Protein AF-A0A533VVF9-F1 (afdb_monomer)

Radius of gyration: 37.18 Å; Cα contacts (8 Å, |Δi|>4): 299; chains: 1; bounding box: 99×36×111 Å

Foldseek 3Di:
DPDPVVVVVVVVVVVVVVVVVVVVVVVVVVVVVVVVVVVVVVVVVVVVVVVVVVVVVVVLVVVLVVLVVLLVVLLVVLLADALPDPVNLVSLLVNLVSVVVSVVSDDPPDDWAFEKEWEAAQPPDIDIDGRDTHDAPDFQVSVLSNVQSSQWHWDQDPVQSATDTQDGNPDGADVVQQKDKWKWWQDPPPGTDTDPDGRRPHGDGHHTYMYIHIAHADPVPRHGPDDD

Solvent-accessible surface area (backbone atoms only — not comparable to full-atom values): 12548 Å² total; per-residue (Å²): 142,74,65,67,67,54,53,53,51,51,50,49,51,51,52,51,50,52,51,52,53,49,51,52,52,51,51,52,50,52,51,52,54,49,52,51,53,51,51,52,51,50,54,50,51,50,50,52,49,52,49,51,52,52,50,51,53,48,53,49,52,54,49,52,50,52,50,54,52,48,51,53,53,50,51,58,53,54,74,71,44,39,42,86,39,72,66,37,45,54,50,28,40,49,48,32,52,51,50,55,54,46,60,74,67,51,64,91,87,60,86,58,28,36,26,35,41,38,42,33,63,66,78,82,52,70,47,77,43,71,73,36,80,37,66,77,83,40,25,46,42,61,50,50,33,40,78,51,50,32,34,50,38,35,45,54,37,81,93,73,68,34,55,50,70,48,26,51,78,88,48,60,51,36,76,93,73,35,28,37,71,43,51,32,40,52,41,95,84,76,41,77,37,72,55,94,62,56,43,60,73,38,76,54,48,69,71,40,41,39,33,39,38,34,38,44,37,42,91,88,78,69,46,66,79,65,81,136

pLDDT: mean 86.7, std 10.31, range [50.19, 98.31]

Secondary structure (DSSP, 8-state):
--HHHHHHHHHHHHHHHHHHHHHHHHHHHHHHHHHHHHHHHHHHHHHHHHHHHHHHHHHHHHHHHHHHHHHHHHHHHHTT--TTSHHHHHHHHHHHHHHHHHHHHS-TTS--EEEEEEEE-SSS-EEEEEEEEE-TT-BHHHHHHHHTTT-EEEEEETTTTEEEEEEETTEEPBGGGTEEEEEEEEETTTEEEE-SS-TTS-B--TT-EEEEEEEEB-TTT--BS---

Mean predicted aligned error: 10.28 Å

Structure (mmCIF, N/CA/C/O backbone):
data_AF-A0A533VVF9-F1
#
_entry.id   AF-A0A533VVF9-F1
#
loop_
_atom_site.group_PDB
_atom_site.id
_atom_site.type_symbol
_atom_site.label_atom_id
_atom_site.label_alt_id
_atom_site.label_comp_id
_atom_site.label_asym_id
_atom_site.label_entity_id
_atom_site.label_seq_id
_atom_site.pdbx_PDB_ins_code
_atom_site.Cartn_x
_atom_site.Cartn_y
_atom_site.Cartn_z
_atom_site.occupancy
_atom_site.B_iso_or_equiv
_atom_site.auth_seq_id
_atom_site.auth_comp_id
_atom_site.auth_asym_id
_atom_site.auth_atom_id
_atom_site.pdbx_PDB_model_num
ATOM 1 N N . MET A 1 1 ? 75.124 2.915 -84.527 1.00 51.53 1 MET A N 1
ATOM 2 C CA . MET A 1 1 ? 73.997 2.015 -84.191 1.00 51.53 1 MET A CA 1
ATOM 3 C C . MET A 1 1 ? 73.703 2.126 -82.695 1.00 51.53 1 MET A C 1
ATOM 5 O O . MET A 1 1 ? 74.196 1.314 -81.935 1.00 51.53 1 MET A O 1
ATOM 9 N N . THR A 1 2 ? 72.972 3.150 -82.242 1.00 53.12 2 THR A N 1
ATOM 10 C CA . THR A 1 2 ? 72.735 3.368 -80.791 1.00 53.12 2 THR A CA 1
ATOM 11 C C . THR A 1 2 ? 71.409 4.069 -80.458 1.00 53.12 2 THR A C 1
ATOM 13 O O . THR A 1 2 ? 71.122 4.265 -79.286 1.00 53.12 2 THR A O 1
ATOM 16 N N . SER A 1 3 ? 70.552 4.416 -81.432 1.00 58.84 3 SER A N 1
ATOM 17 C CA . SER A 1 3 ? 69.313 5.164 -81.129 1.00 58.84 3 SER A CA 1
ATOM 18 C C . SER A 1 3 ? 68.091 4.285 -80.842 1.00 58.84 3 SER A C 1
ATOM 20 O O . SER A 1 3 ? 67.234 4.669 -80.054 1.00 58.84 3 SER A O 1
ATOM 22 N N . ARG A 1 4 ? 68.005 3.077 -81.419 1.00 54.91 4 ARG A N 1
ATOM 23 C CA . ARG A 1 4 ? 66.816 2.219 -81.267 1.00 54.91 4 ARG A CA 1
ATOM 24 C C . ARG A 1 4 ? 66.676 1.648 -79.850 1.00 54.91 4 ARG A C 1
ATOM 26 O O . ARG A 1 4 ? 65.583 1.675 -79.303 1.00 54.91 4 ARG A O 1
ATOM 33 N N . GLY A 1 5 ? 67.772 1.204 -79.227 1.00 60.38 5 GLY A N 1
ATOM 34 C CA . GLY A 1 5 ? 67.751 0.631 -77.871 1.00 60.38 5 GLY A CA 1
ATOM 35 C C . GLY A 1 5 ? 67.334 1.625 -76.780 1.00 60.38 5 GLY A C 1
ATOM 36 O O . GLY A 1 5 ? 66.588 1.260 -75.877 1.00 60.38 5 GLY A O 1
ATOM 37 N N . I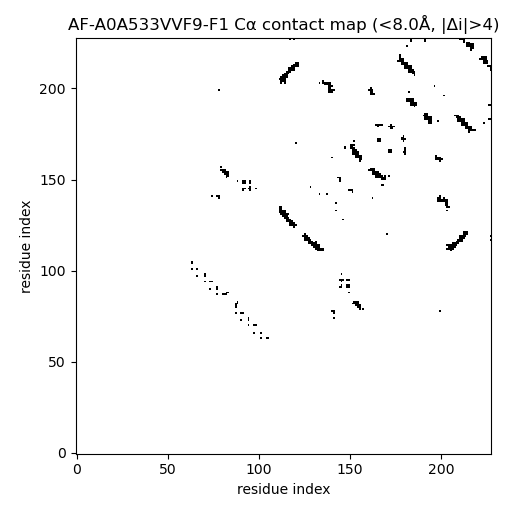LE A 1 6 ? 67.738 2.894 -76.905 1.00 61.03 6 ILE A N 1
ATOM 38 C CA . ILE A 1 6 ? 67.365 3.962 -75.962 1.00 61.03 6 ILE A CA 1
ATOM 39 C C . ILE A 1 6 ? 65.873 4.304 -76.096 1.00 61.03 6 ILE A C 1
ATOM 41 O O . ILE A 1 6 ? 65.186 4.465 -75.092 1.00 61.03 6 ILE A O 1
ATOM 45 N N . VAL A 1 7 ? 65.344 4.352 -77.323 1.00 64.38 7 VAL A N 1
ATOM 46 C CA . VAL A 1 7 ? 63.915 4.607 -77.571 1.00 64.38 7 VAL A CA 1
ATOM 47 C C . VAL A 1 7 ? 63.041 3.466 -77.039 1.00 64.38 7 VAL A C 1
ATOM 49 O O . VAL A 1 7 ? 62.042 3.736 -76.378 1.00 64.38 7 VAL A O 1
ATOM 52 N N . TYR A 1 8 ? 63.432 2.203 -77.245 1.00 63.88 8 TYR A N 1
ATOM 53 C CA . TYR A 1 8 ? 62.705 1.059 -76.677 1.00 63.88 8 TYR A CA 1
ATOM 54 C C . TYR A 1 8 ? 62.799 0.994 -75.146 1.00 63.88 8 TYR A C 1
ATOM 56 O O . TYR A 1 8 ? 61.818 0.629 -74.503 1.00 63.88 8 TYR A O 1
ATOM 64 N N . GLY A 1 9 ? 63.934 1.391 -74.558 1.00 65.88 9 GLY A N 1
ATOM 65 C CA . GLY A 1 9 ? 64.100 1.495 -73.104 1.00 65.88 9 GLY A CA 1
ATOM 66 C C . GLY A 1 9 ? 63.266 2.616 -72.475 1.00 65.88 9 GLY A C 1
ATOM 67 O O . GLY A 1 9 ? 62.656 2.423 -71.430 1.00 65.88 9 GLY A O 1
ATOM 68 N N . MET A 1 10 ? 63.168 3.780 -73.122 1.00 63.12 10 MET A N 1
ATOM 69 C CA . MET A 1 10 ? 62.282 4.855 -72.655 1.00 63.12 10 MET A CA 1
ATOM 70 C C . MET A 1 10 ? 60.805 4.480 -72.815 1.00 63.12 10 MET A C 1
ATOM 72 O O . MET A 1 10 ? 60.013 4.700 -71.901 1.00 63.12 10 MET A O 1
ATOM 76 N N . ALA A 1 11 ? 60.434 3.859 -73.939 1.00 65.50 11 ALA A N 1
ATOM 77 C CA . ALA A 1 11 ? 59.074 3.376 -74.157 1.00 65.50 11 ALA A CA 1
ATOM 78 C C . ALA A 1 11 ? 58.669 2.316 -73.118 1.00 65.50 11 ALA A C 1
ATOM 80 O O . ALA A 1 11 ? 57.561 2.377 -72.590 1.00 65.50 11 ALA A O 1
ATOM 81 N N . SER A 1 12 ? 59.562 1.385 -72.766 1.00 63.50 12 SER A N 1
ATOM 82 C CA . SER A 1 12 ? 59.271 0.351 -71.766 1.00 63.50 12 SER A CA 1
ATOM 83 C C . SER A 1 12 ? 59.109 0.916 -70.352 1.00 63.50 12 SER A C 1
ATOM 85 O O . SER A 1 12 ? 58.205 0.488 -69.638 1.00 63.50 12 SER A O 1
ATOM 87 N N . VAL A 1 13 ? 59.903 1.918 -69.959 1.00 68.00 13 VAL A N 1
ATOM 88 C CA . VAL A 1 13 ? 59.768 2.600 -68.657 1.00 68.00 13 VAL A CA 1
ATOM 89 C C . VAL A 1 13 ? 58.462 3.390 -68.566 1.00 68.00 13 VAL A C 1
ATOM 91 O O . VAL A 1 13 ? 57.796 3.355 -67.530 1.00 68.00 13 VAL A O 1
ATOM 94 N N . ILE A 1 14 ? 58.052 4.058 -69.647 1.00 68.50 14 ILE A N 1
ATOM 95 C CA . ILE A 1 14 ? 56.773 4.782 -69.700 1.00 68.50 14 ILE A CA 1
ATOM 96 C C . ILE A 1 14 ? 55.607 3.798 -69.578 1.00 68.50 14 ILE A C 1
ATOM 98 O O . ILE A 1 14 ? 54.718 3.999 -68.752 1.00 68.50 14 ILE A O 1
ATOM 102 N N . ILE A 1 15 ? 55.638 2.700 -70.338 1.00 69.44 15 ILE A N 1
ATOM 103 C CA . ILE A 1 15 ? 54.611 1.653 -70.272 1.00 69.44 15 ILE A CA 1
ATOM 104 C C . ILE A 1 15 ? 54.550 1.048 -68.864 1.00 69.44 15 ILE A C 1
ATOM 106 O O . ILE A 1 15 ? 53.468 0.947 -68.292 1.00 69.44 15 ILE A O 1
ATOM 110 N N . ALA A 1 16 ? 55.696 0.710 -68.267 1.00 63.97 16 ALA A N 1
ATOM 111 C CA . ALA A 1 16 ? 55.752 0.158 -66.916 1.00 63.97 16 ALA A CA 1
ATOM 112 C C . ALA A 1 16 ? 55.188 1.135 -65.869 1.00 63.97 16 ALA A C 1
ATOM 114 O O . ALA A 1 16 ? 54.420 0.728 -65.001 1.00 63.97 16 ALA A O 1
ATOM 115 N N . SER A 1 17 ? 55.495 2.428 -65.985 1.00 59.88 17 SER A N 1
ATOM 116 C CA . SER A 1 17 ? 54.999 3.466 -65.071 1.00 59.88 17 SER A CA 1
ATOM 117 C C . SER A 1 17 ? 53.482 3.654 -65.167 1.00 59.88 17 SER A C 1
ATOM 119 O O . SER A 1 17 ? 52.812 3.787 -64.144 1.00 59.88 17 SER A O 1
ATOM 121 N N . VAL A 1 18 ? 52.920 3.607 -66.380 1.00 73.62 18 VAL A N 1
ATOM 122 C CA . VAL A 1 18 ? 51.466 3.676 -66.600 1.00 73.62 18 VAL A CA 1
ATOM 123 C C . VAL A 1 18 ? 50.765 2.439 -66.039 1.00 73.62 18 VAL A C 1
ATOM 125 O O . VAL A 1 18 ? 49.727 2.566 -65.392 1.00 73.62 18 VAL A O 1
ATOM 128 N N . VAL A 1 19 ? 51.344 1.250 -66.228 1.00 74.19 19 VAL A N 1
ATOM 129 C CA . VAL A 1 19 ? 50.792 0.001 -65.685 1.00 74.19 19 VAL A CA 1
ATOM 130 C C . VAL A 1 19 ? 50.810 0.014 -64.155 1.00 74.19 19 VAL A C 1
ATOM 132 O O . VAL A 1 19 ? 49.794 -0.298 -63.541 1.00 74.19 19 VAL A O 1
ATOM 135 N N . ILE A 1 20 ? 51.917 0.426 -63.530 1.00 71.06 20 ILE A N 1
ATOM 136 C CA . ILE A 1 20 ? 52.034 0.513 -62.065 1.00 71.06 20 ILE A CA 1
ATOM 137 C C . ILE A 1 20 ? 51.088 1.585 -61.499 1.00 71.06 20 ILE A C 1
ATOM 139 O O . ILE A 1 20 ? 50.377 1.331 -60.530 1.00 71.06 20 ILE A O 1
ATOM 143 N N . GLY A 1 21 ? 51.017 2.769 -62.114 1.00 69.94 21 GLY A N 1
ATOM 144 C CA . GLY A 1 21 ? 50.089 3.822 -61.690 1.00 69.94 21 GLY A CA 1
ATOM 145 C C . GLY A 1 21 ? 48.620 3.402 -61.818 1.00 69.94 21 GLY A C 1
ATOM 146 O O . GLY A 1 21 ? 47.817 3.666 -60.923 1.00 69.94 21 GLY A O 1
ATOM 147 N N . GLY A 1 22 ? 48.276 2.687 -62.894 1.00 75.00 22 GLY A N 1
ATOM 148 C CA . GLY A 1 22 ? 46.935 2.152 -63.125 1.00 75.00 22 GLY A CA 1
ATOM 149 C C . GLY A 1 22 ? 46.533 1.062 -62.129 1.00 75.00 22 GLY A C 1
ATOM 150 O O . GLY A 1 22 ? 45.407 1.082 -61.632 1.00 75.00 22 GLY A O 1
ATOM 151 N N . THR A 1 23 ? 47.437 0.140 -61.782 1.00 75.56 23 THR A N 1
ATOM 152 C CA . THR A 1 23 ? 47.152 -0.920 -60.797 1.00 75.56 23 THR A CA 1
ATOM 153 C C . THR A 1 23 ? 47.022 -0.360 -59.386 1.00 75.56 23 THR A C 1
ATOM 155 O O . THR A 1 23 ? 46.088 -0.728 -58.672 1.00 75.56 23 THR A O 1
ATOM 158 N N . VAL A 1 24 ? 47.884 0.587 -59.002 1.00 78.75 24 VAL A N 1
ATOM 159 C CA . VAL A 1 24 ? 47.772 1.292 -57.719 1.00 78.75 24 VAL A CA 1
ATOM 160 C C . VAL A 1 24 ? 46.449 2.065 -57.652 1.00 78.75 24 VAL A C 1
ATOM 162 O O . VAL A 1 24 ? 45.695 1.884 -56.695 1.00 78.75 24 VAL A O 1
ATOM 165 N N . GLY A 1 25 ? 46.088 2.826 -58.691 1.00 78.62 25 GLY A N 1
ATOM 166 C CA . GLY A 1 25 ? 44.799 3.526 -58.769 1.00 78.62 25 GLY A CA 1
ATOM 167 C C . GLY A 1 25 ? 43.584 2.592 -58.679 1.00 78.62 25 GLY A C 1
ATOM 168 O O . GLY A 1 25 ? 42.646 2.865 -57.929 1.00 78.62 25 GLY A O 1
ATOM 169 N N . ALA A 1 26 ? 43.618 1.451 -59.374 1.00 80.88 26 ALA A N 1
ATOM 170 C CA . ALA A 1 26 ? 42.563 0.440 -59.306 1.00 80.88 26 ALA A CA 1
ATOM 171 C C . ALA A 1 26 ? 42.446 -0.188 -57.905 1.00 80.88 26 ALA A C 1
ATOM 173 O O . ALA A 1 26 ? 41.332 -0.422 -57.423 1.00 80.88 26 ALA A O 1
ATOM 174 N N . SER A 1 27 ? 43.575 -0.421 -57.226 1.00 80.75 27 SER A N 1
ATOM 175 C CA . SER A 1 27 ? 43.601 -0.961 -55.860 1.00 80.75 27 SER A CA 1
ATOM 176 C C . SER A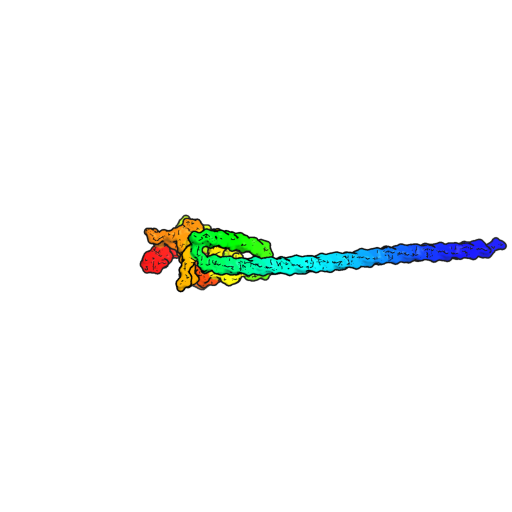 1 27 ? 43.007 0.018 -54.836 1.00 80.75 27 SER A C 1
ATOM 178 O O . SER A 1 27 ? 42.135 -0.364 -54.057 1.00 80.75 27 SER A O 1
ATOM 180 N N . TYR A 1 28 ? 43.355 1.308 -54.910 1.00 85.12 28 TYR A N 1
ATOM 181 C CA . TYR A 1 28 ? 42.745 2.343 -54.069 1.00 85.12 28 TYR A CA 1
ATOM 182 C C . TYR A 1 28 ? 41.249 2.512 -54.343 1.00 85.12 28 TYR A C 1
ATOM 184 O O . TYR A 1 28 ? 40.459 2.608 -53.404 1.00 85.12 28 TYR A O 1
ATOM 192 N N . PHE A 1 29 ? 40.826 2.502 -55.610 1.00 85.75 29 PHE A N 1
ATOM 193 C CA . PHE A 1 29 ? 39.407 2.596 -55.959 1.00 85.75 29 PHE A C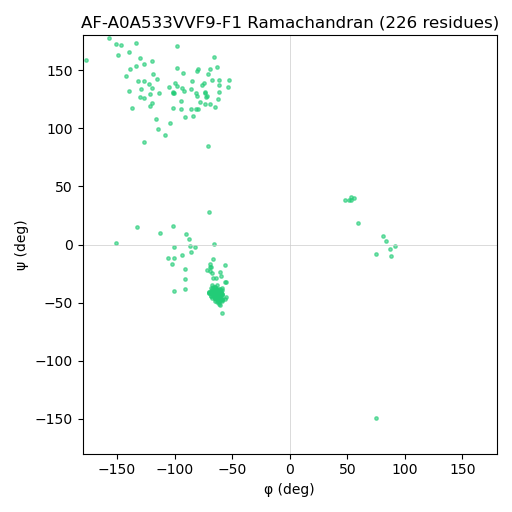A 1
ATOM 194 C C . PHE A 1 29 ? 38.593 1.403 -55.429 1.00 85.75 29 PHE A C 1
ATOM 196 O O . PHE A 1 29 ? 37.490 1.575 -54.901 1.00 85.75 29 PHE A O 1
ATOM 203 N N . THR A 1 30 ? 39.132 0.184 -55.524 1.00 85.94 30 THR A N 1
ATOM 204 C CA . THR A 1 30 ? 38.474 -1.021 -54.985 1.00 85.94 30 THR A CA 1
ATOM 205 C C . THR A 1 30 ? 38.427 -1.025 -53.460 1.00 85.94 30 THR A C 1
ATOM 207 O O . THR A 1 30 ? 37.406 -1.408 -52.892 1.00 85.94 30 THR A O 1
ATOM 210 N N . GLN A 1 31 ? 39.469 -0.549 -52.776 1.00 86.56 31 GLN A N 1
ATOM 211 C CA . GLN A 1 31 ? 39.433 -0.383 -51.323 1.00 86.56 31 GLN A CA 1
ATOM 212 C C . GLN A 1 31 ? 38.401 0.673 -50.899 1.00 86.56 31 GLN A C 1
ATOM 214 O O . GLN A 1 31 ? 37.544 0.396 -50.063 1.00 86.56 31 GLN A O 1
ATOM 219 N N . TYR A 1 32 ? 38.412 1.846 -51.534 1.00 84.19 32 TYR A N 1
ATOM 220 C CA . TYR A 1 32 ? 37.486 2.936 -51.227 1.00 84.19 32 TYR A CA 1
ATOM 221 C C . TYR A 1 32 ? 36.015 2.555 -51.463 1.00 84.19 32 TYR A C 1
ATOM 223 O O . TYR A 1 32 ? 35.136 2.861 -50.656 1.00 84.19 32 TYR A O 1
ATOM 231 N N . SER A 1 33 ? 35.726 1.853 -52.562 1.00 80.88 33 SER A N 1
ATOM 232 C CA . SER A 1 33 ? 34.371 1.360 -52.853 1.00 80.88 33 SER A CA 1
ATOM 233 C C . SER A 1 33 ? 33.907 0.290 -51.856 1.00 80.88 33 SER A C 1
ATOM 235 O O . SER A 1 33 ? 32.739 0.303 -51.450 1.00 80.88 33 SER A O 1
ATOM 237 N N . ARG A 1 34 ? 34.809 -0.587 -51.387 1.00 85.94 34 ARG A N 1
ATOM 238 C CA . ARG A 1 34 ? 34.524 -1.528 -50.288 1.00 85.94 34 ARG A CA 1
ATOM 239 C C . ARG A 1 34 ? 34.216 -0.794 -48.986 1.00 85.94 34 ARG A C 1
ATOM 241 O O . ARG A 1 34 ? 33.187 -1.072 -48.378 1.00 85.94 34 ARG A O 1
ATOM 248 N N . GLU A 1 35 ? 35.046 0.168 -48.592 1.00 84.88 35 GLU A N 1
ATOM 249 C CA . GLU A 1 35 ? 34.852 0.961 -47.371 1.00 84.88 35 GLU A CA 1
ATOM 250 C C . GLU A 1 35 ? 33.533 1.742 -47.391 1.00 84.88 35 GLU A C 1
ATOM 252 O O . GLU A 1 35 ? 32.806 1.734 -46.399 1.00 84.88 35 GLU A O 1
ATOM 257 N N . ARG A 1 36 ? 33.153 2.342 -48.530 1.00 83.19 36 ARG A N 1
ATOM 258 C CA . ARG A 1 36 ? 31.828 2.970 -48.683 1.00 83.19 36 ARG A CA 1
ATOM 259 C C . ARG A 1 36 ? 30.693 1.979 -48.462 1.00 83.19 36 ARG A C 1
ATOM 261 O O . ARG A 1 36 ? 29.766 2.289 -47.724 1.00 83.19 36 ARG A O 1
ATOM 268 N N . THR A 1 37 ? 30.771 0.801 -49.075 1.00 87.44 37 THR A N 1
ATOM 269 C CA . THR A 1 37 ? 29.728 -0.230 -48.957 1.00 87.44 37 THR A CA 1
ATOM 270 C C . THR A 1 37 ? 29.583 -0.700 -47.509 1.00 87.44 37 THR A C 1
ATOM 272 O O . THR A 1 37 ? 28.468 -0.785 -46.993 1.00 87.44 37 THR A O 1
ATOM 275 N N . VAL A 1 38 ? 30.709 -0.930 -46.823 1.00 89.25 38 VAL A N 1
ATOM 276 C CA . VAL A 1 38 ? 30.736 -1.282 -45.397 1.00 89.25 38 VAL A CA 1
ATOM 277 C C . VAL A 1 38 ? 30.143 -0.156 -44.548 1.00 89.25 38 VAL A C 1
ATOM 279 O O . VAL A 1 38 ? 29.271 -0.420 -43.723 1.00 89.25 38 VAL A O 1
ATOM 282 N N . ASN A 1 39 ? 30.532 1.099 -44.778 1.00 87.56 39 ASN A N 1
ATOM 283 C CA . ASN A 1 39 ? 30.015 2.238 -44.020 1.00 87.56 39 ASN A CA 1
ATOM 284 C C . ASN A 1 39 ? 28.500 2.424 -44.224 1.00 87.56 39 ASN A C 1
ATOM 286 O O . ASN A 1 39 ? 27.755 2.592 -43.262 1.00 87.56 39 ASN A O 1
ATOM 290 N N . THR A 1 40 ? 28.005 2.294 -45.459 1.00 91.94 40 THR A N 1
ATOM 291 C CA . THR A 1 40 ? 26.561 2.299 -45.739 1.00 91.94 40 THR A CA 1
ATOM 292 C C . THR A 1 40 ? 25.846 1.163 -45.010 1.00 91.94 40 THR A C 1
ATOM 294 O O . THR A 1 40 ? 24.795 1.394 -44.414 1.00 91.94 40 THR A O 1
ATOM 297 N N . SER A 1 41 ? 26.418 -0.046 -44.995 1.00 91.25 41 SER A N 1
ATOM 298 C CA . SER A 1 41 ? 25.836 -1.174 -44.259 1.00 91.25 41 SER A CA 1
ATOM 299 C C . SER A 1 41 ? 25.789 -0.929 -42.745 1.00 91.25 41 SER A C 1
ATOM 301 O O . SER A 1 41 ? 24.785 -1.250 -42.113 1.00 91.25 41 SER A O 1
ATOM 303 N N . LEU A 1 42 ? 26.816 -0.288 -42.175 1.00 92.56 42 LEU A N 1
ATOM 304 C CA . LEU A 1 42 ? 26.867 0.065 -40.756 1.00 92.56 42 LEU A CA 1
ATOM 305 C C . LEU A 1 42 ? 25.812 1.120 -40.399 1.00 92.56 42 LEU A C 1
ATOM 307 O O . LEU A 1 42 ? 25.113 0.963 -39.404 1.00 92.56 42 LEU A O 1
ATOM 311 N N . ILE A 1 43 ? 25.648 2.157 -41.225 1.00 91.12 43 ILE A N 1
ATOM 312 C CA . ILE A 1 43 ? 24.606 3.183 -41.047 1.00 91.12 43 ILE A CA 1
ATOM 313 C C . ILE A 1 43 ? 23.208 2.554 -41.101 1.00 91.12 43 ILE A C 1
ATOM 315 O O . ILE A 1 43 ? 22.351 2.884 -40.284 1.00 91.12 43 ILE A O 1
ATOM 319 N N . LEU A 1 44 ? 22.973 1.621 -42.029 1.00 94.62 44 LEU A N 1
ATOM 320 C CA . LEU A 1 44 ? 21.705 0.891 -42.111 1.00 94.62 44 LEU A CA 1
ATOM 321 C C . LEU A 1 44 ? 21.455 0.039 -40.862 1.00 94.62 44 LEU A C 1
ATOM 323 O O . LEU A 1 44 ? 20.359 0.090 -40.313 1.00 94.62 44 LEU A O 1
ATOM 327 N N . GLN A 1 45 ? 22.462 -0.696 -40.382 1.00 92.56 45 GLN A N 1
ATOM 328 C CA . GLN A 1 45 ? 22.356 -1.473 -39.142 1.00 92.56 45 GLN A CA 1
ATOM 329 C C . GLN A 1 45 ? 22.105 -0.580 -37.924 1.00 92.56 45 GLN A C 1
ATOM 331 O O . GLN A 1 45 ? 21.301 -0.929 -37.062 1.00 92.56 45 GLN A O 1
ATOM 336 N N . LEU A 1 46 ? 22.758 0.582 -37.854 1.00 90.31 46 LEU A N 1
ATOM 337 C CA . LEU A 1 46 ? 22.566 1.542 -36.771 1.00 90.31 46 LEU A CA 1
ATOM 338 C C . LEU A 1 46 ? 21.144 2.119 -36.786 1.00 90.31 46 LEU A C 1
ATOM 340 O O . LEU A 1 46 ? 20.509 2.192 -35.739 1.00 90.31 46 LEU A O 1
ATOM 344 N N . ASN A 1 47 ? 20.618 2.458 -37.966 1.00 92.31 47 ASN A N 1
ATOM 345 C CA . ASN A 1 47 ? 19.246 2.941 -38.127 1.00 92.31 47 ASN A CA 1
ATOM 346 C C . ASN A 1 47 ? 18.200 1.856 -37.822 1.00 92.31 47 ASN A C 1
ATOM 348 O O . ASN A 1 47 ? 17.198 2.147 -37.167 1.00 92.31 47 ASN A O 1
ATOM 352 N N . ASP A 1 48 ? 18.425 0.610 -38.251 1.00 93.44 48 ASP A N 1
ATOM 353 C CA . ASP A 1 48 ? 17.561 -0.530 -37.905 1.00 93.44 48 ASP A CA 1
ATOM 354 C C . ASP A 1 48 ? 17.559 -0.761 -36.389 1.00 93.44 48 ASP A C 1
ATOM 356 O O . ASP A 1 48 ? 16.502 -0.843 -35.766 1.00 93.44 48 ASP A O 1
ATOM 360 N N . SER A 1 49 ? 18.741 -0.760 -35.770 1.00 84.31 49 SER A N 1
ATOM 361 C CA . SER A 1 49 ? 18.897 -0.877 -34.320 1.00 84.31 49 SER A CA 1
ATOM 362 C C . SER A 1 49 ? 18.180 0.255 -33.577 1.00 84.31 49 SER A C 1
ATOM 364 O O . SER A 1 49 ? 17.379 -0.008 -32.681 1.00 84.31 49 SER A O 1
ATOM 366 N N . ALA A 1 50 ? 18.369 1.512 -33.994 1.00 87.62 50 ALA A N 1
ATOM 367 C CA . ALA A 1 50 ? 17.679 2.666 -33.419 1.00 87.62 50 ALA A CA 1
ATOM 368 C C . ALA A 1 50 ? 16.151 2.549 -33.547 1.00 87.62 50 ALA A C 1
ATOM 370 O O . ALA A 1 50 ? 15.426 2.835 -32.594 1.00 87.62 50 ALA A O 1
ATOM 371 N N . THR A 1 51 ? 15.659 2.059 -34.689 1.00 92.19 51 THR A N 1
ATOM 372 C CA . THR A 1 51 ? 14.227 1.812 -34.913 1.00 92.19 51 THR A CA 1
ATOM 373 C C . THR A 1 51 ? 13.697 0.738 -33.963 1.00 92.19 51 THR A C 1
ATOM 375 O O . THR A 1 51 ? 12.663 0.939 -33.324 1.00 92.19 51 THR A O 1
ATOM 378 N N . ARG A 1 52 ? 14.423 -0.376 -33.800 1.00 84.50 52 ARG A N 1
ATOM 379 C CA . ARG A 1 52 ? 14.060 -1.452 -32.862 1.00 84.50 52 ARG A CA 1
ATOM 380 C C . ARG A 1 52 ? 14.053 -0.975 -31.414 1.00 84.50 52 ARG A C 1
ATOM 382 O O . ARG A 1 52 ? 13.122 -1.302 -30.682 1.00 84.50 52 ARG A O 1
ATOM 389 N N . TYR A 1 53 ? 15.043 -0.183 -31.000 1.00 83.56 53 TYR A N 1
ATOM 390 C CA . TYR A 1 53 ? 15.061 0.418 -29.665 1.00 83.56 53 TYR A CA 1
ATOM 391 C C . TYR A 1 53 ? 13.890 1.384 -29.459 1.00 83.56 53 TYR A C 1
ATOM 393 O O . TYR A 1 53 ? 13.257 1.345 -28.406 1.00 83.56 53 TYR A O 1
ATOM 401 N N . GLY A 1 54 ? 13.550 2.194 -30.467 1.00 84.44 54 GLY A N 1
ATOM 402 C CA . GLY A 1 54 ? 12.375 3.068 -30.430 1.00 84.44 54 GLY A CA 1
ATOM 403 C C . GLY A 1 54 ? 11.064 2.290 -30.274 1.00 84.44 54 GLY A C 1
ATOM 404 O O . GLY A 1 54 ? 10.242 2.625 -29.423 1.00 84.44 54 GLY A O 1
ATOM 405 N N . GLN A 1 55 ? 10.892 1.202 -31.030 1.00 85.19 55 GLN A N 1
ATOM 406 C CA . GLN A 1 55 ? 9.732 0.311 -30.910 1.00 85.19 55 GLN A CA 1
ATOM 407 C C . GLN A 1 55 ? 9.672 -0.378 -29.544 1.00 85.19 55 GLN A C 1
ATOM 409 O O . GLN A 1 55 ? 8.611 -0.424 -28.926 1.00 85.19 55 GLN A O 1
ATOM 414 N N . LEU A 1 56 ? 10.804 -0.878 -29.040 1.00 80.12 56 LEU A N 1
ATOM 415 C CA . LEU A 1 56 ? 10.882 -1.493 -27.717 1.00 80.12 56 LEU A CA 1
ATOM 416 C C . LEU A 1 56 ? 10.496 -0.499 -26.614 1.00 80.12 56 LEU A C 1
ATOM 418 O O . LEU A 1 56 ? 9.733 -0.856 -25.721 1.00 80.12 56 LEU A O 1
ATOM 422 N N . ALA A 1 57 ? 10.974 0.746 -26.697 1.00 78.69 57 ALA A N 1
ATOM 423 C CA . ALA A 1 57 ? 10.609 1.802 -25.759 1.00 78.69 57 ALA A CA 1
ATOM 424 C C . ALA A 1 57 ? 9.106 2.128 -25.815 1.00 78.69 57 ALA A C 1
ATOM 426 O O . ALA A 1 57 ? 8.475 2.277 -24.769 1.00 78.69 57 ALA A O 1
ATOM 427 N N . SER A 1 58 ? 8.511 2.179 -27.014 1.00 80.06 58 SER A N 1
ATOM 428 C CA . SER A 1 58 ? 7.060 2.355 -27.175 1.00 80.06 58 SER A CA 1
ATOM 429 C C . SER A 1 58 ? 6.279 1.205 -26.538 1.00 80.06 58 SER A C 1
ATOM 431 O O . SER A 1 58 ? 5.432 1.442 -25.682 1.00 80.06 58 SER A O 1
ATOM 433 N N . ASN A 1 59 ? 6.626 -0.042 -26.872 1.00 78.88 59 ASN A N 1
ATOM 434 C CA . ASN A 1 59 ? 5.974 -1.235 -26.326 1.00 78.88 59 ASN A CA 1
ATOM 435 C C . ASN A 1 59 ? 6.087 -1.300 -24.796 1.00 78.88 59 ASN A C 1
ATOM 437 O O . ASN A 1 59 ? 5.156 -1.718 -24.111 1.00 78.88 59 ASN A O 1
ATOM 441 N N . PHE A 1 60 ? 7.227 -0.878 -24.247 1.00 80.94 60 PHE A N 1
ATOM 442 C CA . PHE A 1 60 ? 7.432 -0.793 -22.806 1.00 80.94 60 PHE A CA 1
ATOM 443 C C . PHE A 1 60 ? 6.510 0.244 -22.150 1.00 80.94 60 PHE A C 1
ATOM 445 O O . PHE A 1 60 ? 5.900 -0.042 -21.118 1.00 80.94 60 PHE A O 1
ATOM 452 N N . ASN A 1 61 ? 6.353 1.421 -22.760 1.00 82.44 61 ASN A N 1
ATOM 453 C CA . ASN A 1 61 ? 5.428 2.447 -22.276 1.00 82.44 61 ASN A CA 1
ATOM 454 C C . ASN A 1 61 ? 3.966 1.974 -22.338 1.00 82.44 61 ASN A C 1
ATOM 456 O O . ASN A 1 61 ? 3.212 2.190 -21.385 1.00 82.44 61 ASN A O 1
ATOM 460 N N . ASP A 1 62 ? 3.579 1.271 -23.404 1.00 81.56 62 ASP A N 1
ATOM 461 C CA . ASP A 1 62 ? 2.239 0.689 -23.552 1.00 81.56 62 ASP A CA 1
ATOM 462 C C . ASP A 1 62 ? 1.965 -0.392 -22.497 1.00 81.56 62 ASP A C 1
ATOM 464 O O . ASP A 1 62 ? 0.880 -0.447 -21.901 1.00 81.56 62 ASP A O 1
ATOM 468 N N . LEU A 1 63 ? 2.970 -1.222 -22.203 1.00 82.62 63 LEU A N 1
ATOM 469 C CA . LEU A 1 63 ? 2.908 -2.205 -21.127 1.00 82.62 63 LEU A CA 1
ATOM 470 C C . LEU A 1 63 ? 2.727 -1.512 -19.772 1.00 82.62 63 LEU A C 1
ATOM 472 O O . LEU A 1 63 ? 1.810 -1.856 -19.029 1.00 82.62 63 LEU A O 1
ATOM 476 N N . LEU A 1 64 ? 3.541 -0.500 -19.463 1.00 81.25 64 LEU A N 1
ATOM 477 C CA . LEU A 1 64 ? 3.446 0.247 -18.206 1.00 81.25 64 LEU A CA 1
ATOM 478 C C . LEU A 1 64 ? 2.075 0.929 -18.051 1.00 81.25 64 LEU A C 1
ATOM 480 O O . LEU A 1 64 ? 1.488 0.914 -16.966 1.00 81.25 64 LEU A O 1
ATOM 484 N N . SER A 1 65 ? 1.534 1.477 -19.140 1.00 82.69 65 SER A N 1
ATOM 485 C CA . SER A 1 65 ? 0.181 2.040 -19.198 1.00 82.69 65 SER A CA 1
ATOM 486 C C . SER A 1 65 ? -0.892 0.983 -18.898 1.00 82.69 65 SER A C 1
ATOM 488 O O . SER A 1 65 ? -1.778 1.198 -18.066 1.00 82.69 65 SER A O 1
ATOM 490 N N . SER A 1 66 ? -0.767 -0.207 -19.489 1.00 80.62 66 SER A N 1
ATOM 491 C CA . SER A 1 66 ? -1.678 -1.334 -19.249 1.00 80.62 66 SER A CA 1
ATOM 492 C C . SER A 1 66 ? -1.621 -1.832 -17.801 1.00 80.62 66 SER A C 1
ATOM 494 O O . SER A 1 66 ? -2.662 -2.109 -17.198 1.00 80.62 66 SER A O 1
ATOM 496 N N . TYR A 1 67 ? -0.427 -1.880 -17.202 1.00 83.38 67 TYR A N 1
ATOM 497 C CA . TYR A 1 67 ? -0.250 -2.183 -15.780 1.00 83.38 67 TYR A CA 1
ATOM 498 C C . TYR A 1 67 ? -0.928 -1.136 -14.893 1.00 83.38 67 TYR A C 1
ATOM 500 O O . TYR A 1 67 ? -1.708 -1.504 -14.019 1.00 83.38 67 TYR A O 1
ATOM 508 N N . ASN A 1 68 ? -0.696 0.156 -15.147 1.00 83.12 68 ASN A N 1
ATOM 509 C CA . ASN A 1 68 ? -1.342 1.251 -14.416 1.00 83.12 68 ASN A CA 1
ATOM 510 C C . ASN A 1 68 ? -2.871 1.153 -14.461 1.00 83.12 68 ASN A C 1
ATOM 512 O O . ASN A 1 68 ? -3.538 1.292 -13.434 1.00 83.12 68 ASN A O 1
ATOM 516 N N . LYS A 1 69 ? -3.430 0.881 -15.645 1.00 84.62 69 LYS A N 1
ATOM 517 C CA . LYS A 1 69 ? -4.873 0.696 -15.825 1.00 84.62 69 LYS A CA 1
ATOM 518 C C . LYS A 1 69 ? -5.385 -0.509 -15.038 1.00 84.62 69 LYS A C 1
ATOM 520 O O . LYS A 1 69 ? -6.413 -0.408 -14.377 1.00 84.62 69 LYS A O 1
ATOM 525 N N . THR A 1 70 ? -4.664 -1.627 -15.079 1.00 84.94 70 THR A N 1
ATOM 526 C CA . THR A 1 70 ? -5.043 -2.854 -14.363 1.00 84.94 70 THR A CA 1
ATOM 527 C C . THR A 1 70 ? -4.994 -2.655 -12.849 1.00 84.94 70 THR A C 1
ATOM 529 O O . THR A 1 70 ? -5.945 -3.020 -12.165 1.00 84.94 70 THR A O 1
ATOM 532 N N . LEU A 1 71 ? -3.946 -2.003 -12.334 1.00 85.44 71 LEU A N 1
ATOM 533 C CA . LEU A 1 71 ? -3.834 -1.612 -10.925 1.00 85.44 71 LEU A CA 1
ATOM 534 C C . LEU A 1 71 ? -5.021 -0.748 -10.489 1.00 85.44 71 LEU A C 1
ATOM 536 O O . LEU A 1 71 ? -5.635 -1.034 -9.467 1.00 85.44 71 LEU A O 1
ATOM 540 N N . SER A 1 72 ? -5.384 0.259 -11.291 1.00 84.19 72 SER A N 1
ATOM 541 C CA . SER A 1 72 ? -6.521 1.142 -11.004 1.00 84.19 72 SER A CA 1
ATOM 542 C C . SER A 1 72 ? -7.869 0.413 -11.030 1.00 84.19 72 SER A C 1
ATOM 544 O O . SER A 1 72 ? -8.731 0.677 -10.197 1.00 84.19 72 SER A O 1
ATOM 546 N N . LEU A 1 73 ? -8.079 -0.512 -11.969 1.00 82.00 73 LEU A N 1
ATOM 547 C CA . LEU A 1 73 ? -9.312 -1.301 -12.020 1.00 82.00 73 LEU A CA 1
ATOM 548 C C . LEU A 1 73 ? -9.418 -2.253 -10.828 1.00 82.00 73 LEU A C 1
ATOM 550 O O . LEU A 1 73 ? -10.488 -2.377 -10.236 1.00 82.00 73 LEU A O 1
ATOM 554 N N . LEU A 1 74 ? -8.310 -2.894 -10.461 1.00 84.88 74 LEU A N 1
ATOM 555 C CA . LEU A 1 74 ? -8.269 -3.842 -9.357 1.00 84.88 74 LEU A CA 1
ATOM 556 C C . LEU A 1 74 ? -8.431 -3.141 -8.004 1.00 84.88 74 LEU A C 1
ATOM 558 O O . LEU A 1 74 ? -9.205 -3.617 -7.179 1.00 84.88 74 LEU A O 1
ATOM 562 N N . SER A 1 75 ? -7.791 -1.983 -7.801 1.00 84.50 75 SER A N 1
ATOM 563 C CA . SER A 1 75 ? -7.988 -1.186 -6.584 1.00 84.50 75 SER A CA 1
ATOM 564 C C . SER A 1 75 ? -9.443 -0.735 -6.436 1.00 84.50 75 SER A C 1
ATOM 566 O O . SER A 1 75 ? -10.016 -0.870 -5.359 1.00 84.50 75 SER A O 1
ATOM 568 N N . ARG A 1 76 ? -10.083 -0.298 -7.528 1.00 83.94 76 ARG A N 1
ATOM 569 C CA . ARG A 1 76 ? -11.510 0.067 -7.538 1.00 83.94 76 ARG A CA 1
ATOM 570 C C . ARG A 1 76 ? -12.437 -1.117 -7.273 1.00 83.94 76 ARG A C 1
ATOM 572 O O . ARG A 1 76 ? -13.469 -0.932 -6.642 1.00 83.94 76 ARG A O 1
ATOM 579 N N . ALA A 1 77 ? -12.099 -2.306 -7.768 1.00 81.50 77 ALA A N 1
ATOM 580 C CA . ALA A 1 77 ? -12.887 -3.508 -7.517 1.00 81.50 77 ALA A CA 1
ATOM 581 C C . ALA A 1 77 ? -12.797 -3.933 -6.045 1.00 81.50 77 ALA A C 1
ATOM 583 O O . ALA A 1 77 ? -13.815 -4.226 -5.431 1.00 81.50 77 ALA A O 1
ATOM 584 N N . ILE A 1 78 ? -11.594 -3.920 -5.469 1.00 84.69 78 ILE A N 1
ATOM 585 C CA . ILE A 1 78 ? -11.360 -4.253 -4.057 1.00 84.69 78 ILE A CA 1
ATOM 586 C C . ILE A 1 78 ? -12.079 -3.259 -3.135 1.00 84.69 78 ILE A C 1
ATOM 588 O O . ILE A 1 78 ? -12.630 -3.678 -2.125 1.00 84.69 78 ILE A O 1
ATOM 592 N N . ALA A 1 79 ? -12.167 -1.983 -3.526 1.00 82.94 79 ALA A N 1
ATOM 593 C CA . ALA A 1 79 ? -12.825 -0.921 -2.762 1.00 82.94 79 ALA A CA 1
ATOM 594 C C . ALA A 1 79 ? -14.354 -1.068 -2.589 1.00 82.94 79 ALA A C 1
ATOM 596 O O . ALA A 1 79 ? -14.978 -0.197 -1.996 1.00 82.94 79 ALA A O 1
ATOM 597 N N . VAL A 1 80 ? -14.986 -2.118 -3.119 1.00 83.19 80 VAL A N 1
ATOM 598 C CA . VAL A 1 80 ? -16.433 -2.358 -2.952 1.00 83.19 80 VAL A CA 1
ATOM 599 C C . VAL A 1 80 ? -16.756 -3.801 -2.555 1.00 83.19 80 VAL A C 1
ATOM 601 O O . VAL A 1 80 ? -17.897 -4.250 -2.693 1.00 83.19 80 VAL A O 1
ATOM 604 N N . LEU A 1 81 ? -15.753 -4.561 -2.107 1.00 83.25 81 LEU A N 1
ATOM 605 C CA . LEU A 1 81 ? -15.873 -5.988 -1.820 1.00 83.25 81 LEU A CA 1
ATOM 606 C C . LEU A 1 81 ? -15.674 -6.286 -0.334 1.00 83.25 81 LEU A C 1
ATOM 608 O O . LEU A 1 81 ? -14.802 -5.746 0.336 1.00 83.25 81 LEU A O 1
ATOM 612 N N . ASN A 1 82 ? -16.450 -7.245 0.169 1.00 81.88 82 ASN A N 1
ATOM 613 C CA . ASN A 1 82 ? -16.251 -7.784 1.509 1.00 81.88 82 ASN A CA 1
ATOM 614 C C . ASN A 1 82 ? -15.061 -8.742 1.536 1.00 81.88 82 ASN A C 1
ATOM 616 O O . ASN A 1 82 ? -14.954 -9.637 0.695 1.00 81.88 82 ASN A O 1
ATOM 620 N N . THR A 1 83 ? -14.234 -8.642 2.575 1.00 80.81 83 THR A N 1
ATOM 621 C CA . THR A 1 83 ? -13.036 -9.490 2.724 1.00 80.81 83 THR A CA 1
ATOM 622 C C . THR A 1 83 ? -13.334 -10.964 2.981 1.00 80.81 83 THR A C 1
ATOM 624 O O . THR A 1 83 ? -12.482 -11.820 2.743 1.00 80.81 83 THR A O 1
ATOM 627 N N . SER A 1 84 ? -14.555 -11.268 3.428 1.00 79.06 84 SER A N 1
ATOM 628 C CA . SER A 1 84 ? -15.059 -12.631 3.590 1.00 79.06 84 SER A CA 1
ATOM 629 C C . SER A 1 84 ? -15.282 -13.349 2.256 1.00 79.06 84 SER A C 1
ATOM 631 O O . SER A 1 84 ? -15.403 -14.573 2.231 1.00 79.06 84 SER A O 1
ATOM 633 N N . GLN A 1 85 ? -15.334 -12.620 1.137 1.00 81.19 85 GLN A N 1
ATOM 634 C CA . GLN A 1 85 ? -15.503 -13.218 -0.181 1.00 81.19 85 GLN A CA 1
ATOM 635 C C . GLN A 1 85 ? -14.156 -13.742 -0.708 1.00 81.19 85 GLN A C 1
ATOM 637 O O . GLN A 1 85 ? -13.187 -12.983 -0.762 1.00 81.19 85 GLN A O 1
ATOM 642 N N . PRO A 1 86 ? -14.076 -14.994 -1.199 1.00 80.06 86 PRO A N 1
ATOM 643 C CA . PRO A 1 86 ? -12.838 -15.542 -1.769 1.00 80.06 86 PRO A CA 1
ATOM 644 C C . PRO A 1 86 ? -12.258 -14.695 -2.910 1.00 80.06 86 PRO A C 1
ATOM 646 O O . PRO A 1 86 ? -11.043 -14.592 -3.065 1.00 80.06 86 PRO A O 1
ATOM 649 N N . VAL A 1 87 ? -13.135 -14.041 -3.681 1.00 80.62 87 VAL A N 1
ATOM 650 C CA . VAL A 1 87 ? -12.758 -13.139 -4.777 1.00 80.62 87 VAL A CA 1
ATOM 651 C C . VAL A 1 87 ? -11.928 -11.958 -4.271 1.00 80.62 87 VAL A C 1
ATOM 653 O O . VAL A 1 87 ? -10.963 -11.580 -4.927 1.00 80.62 87 VAL A O 1
ATOM 656 N N . TYR A 1 88 ? -12.246 -11.413 -3.094 1.00 82.44 88 TYR A N 1
ATOM 657 C CA . TYR A 1 88 ? -11.476 -10.327 -2.492 1.00 82.44 88 TYR A CA 1
ATOM 658 C C . TYR A 1 88 ? -10.057 -10.770 -2.132 1.00 82.44 88 TYR A C 1
ATOM 660 O O . TYR A 1 88 ? -9.095 -10.061 -2.423 1.00 82.44 88 TYR A O 1
ATOM 668 N N . GLN A 1 89 ? -9.926 -11.938 -1.499 1.00 79.00 89 GLN A N 1
ATOM 669 C CA . GLN A 1 89 ? -8.635 -12.452 -1.035 1.00 79.00 89 GLN A CA 1
ATOM 670 C C . GLN A 1 89 ? -7.685 -12.671 -2.216 1.00 79.00 89 GLN A C 1
ATOM 672 O O . GLN A 1 89 ? -6.535 -12.228 -2.198 1.00 79.00 89 GLN A O 1
ATOM 677 N N . GLU A 1 90 ? -8.194 -13.276 -3.291 1.00 83.44 90 GLU A N 1
ATOM 678 C CA . GLU A 1 90 ? -7.410 -13.476 -4.505 1.00 83.44 90 GLU A CA 1
ATOM 679 C C . GLU A 1 90 ? -7.105 -12.151 -5.219 1.00 83.44 90 GLU A C 1
ATOM 681 O O . GLU A 1 90 ? -5.955 -11.913 -5.589 1.00 83.44 90 GLU A O 1
ATOM 686 N N . ALA A 1 91 ? -8.087 -11.251 -5.352 1.00 83.44 91 ALA A N 1
ATOM 687 C CA . ALA A 1 91 ? -7.879 -9.931 -5.948 1.00 83.44 91 ALA A CA 1
ATOM 688 C C . ALA A 1 91 ? -6.820 -9.118 -5.187 1.00 83.44 91 ALA A C 1
ATOM 690 O O . ALA A 1 91 ? -5.939 -8.526 -5.807 1.00 83.44 91 ALA A O 1
ATOM 691 N N . SER A 1 92 ? -6.847 -9.137 -3.855 1.00 83.44 92 SER A N 1
ATOM 692 C CA . SER A 1 92 ? -5.890 -8.426 -2.998 1.00 83.44 92 SER A CA 1
ATOM 693 C C . SER A 1 92 ? -4.474 -8.975 -3.149 1.00 83.44 92 SER A C 1
ATOM 695 O O . SER A 1 92 ? -3.520 -8.217 -3.326 1.00 83.44 92 SER A O 1
ATOM 697 N N . ARG A 1 93 ? -4.324 -10.305 -3.176 1.00 83.62 93 ARG A N 1
ATOM 698 C CA . ARG A 1 93 ? -3.035 -10.963 -3.424 1.00 83.62 93 ARG A CA 1
ATOM 699 C C . ARG A 1 93 ? -2.485 -10.622 -4.811 1.00 83.62 93 ARG A C 1
ATOM 701 O O . ARG A 1 93 ? -1.284 -10.361 -4.962 1.00 83.62 93 ARG A O 1
ATOM 708 N N . GLN A 1 94 ? -3.353 -10.613 -5.823 1.00 86.00 94 GLN A N 1
ATOM 709 C CA . GLN A 1 94 ? -2.994 -10.201 -7.178 1.00 86.00 94 GLN A CA 1
ATOM 710 C C . GLN A 1 94 ? -2.608 -8.724 -7.231 1.00 86.00 94 GLN A C 1
ATOM 712 O O . GLN A 1 94 ? -1.614 -8.409 -7.880 1.00 86.00 94 GLN A O 1
ATOM 717 N N . LEU A 1 95 ? -3.307 -7.843 -6.508 1.00 86.25 95 LEU A N 1
ATOM 718 C CA . LEU A 1 95 ? -2.980 -6.420 -6.425 1.00 86.25 95 LEU A CA 1
ATOM 719 C C . LEU A 1 95 ? -1.587 -6.218 -5.837 1.00 86.25 95 LEU A C 1
ATOM 721 O O . LEU A 1 95 ? -0.752 -5.580 -6.475 1.00 86.25 95 LEU A O 1
ATOM 725 N N . SER A 1 96 ? -1.297 -6.821 -4.682 1.00 85.56 96 SER A N 1
ATOM 726 C CA . SER A 1 96 ? 0.031 -6.740 -4.066 1.00 85.56 96 SER A CA 1
ATOM 727 C C . SER A 1 96 ? 1.120 -7.279 -4.996 1.00 85.56 96 SER A C 1
ATOM 729 O O . SER A 1 96 ? 2.173 -6.663 -5.144 1.00 85.56 96 SER A O 1
ATOM 731 N N . THR A 1 97 ? 0.871 -8.401 -5.677 1.00 86.38 97 THR A N 1
ATOM 732 C CA . THR A 1 97 ? 1.833 -8.992 -6.625 1.00 86.38 97 THR A CA 1
ATOM 733 C C . THR A 1 97 ? 2.055 -8.096 -7.845 1.00 86.38 97 THR A C 1
ATOM 735 O O . THR A 1 97 ? 3.192 -7.898 -8.279 1.00 86.38 97 THR A O 1
ATOM 738 N N . LEU A 1 98 ? 0.978 -7.554 -8.414 1.00 86.44 98 LEU A N 1
ATOM 739 C CA . LEU A 1 98 ? 1.022 -6.665 -9.569 1.00 86.44 98 LEU A CA 1
ATOM 740 C C . LEU A 1 98 ? 1.742 -5.363 -9.221 1.00 86.44 98 LEU A C 1
ATOM 742 O O . LEU A 1 98 ? 2.551 -4.897 -10.019 1.00 86.44 98 LEU A O 1
ATOM 746 N N . TRP A 1 99 ? 1.507 -4.830 -8.020 1.00 87.75 99 TRP A N 1
ATOM 747 C CA . TRP A 1 99 ? 2.194 -3.650 -7.508 1.00 87.75 99 TRP A CA 1
ATOM 748 C C . TRP A 1 99 ? 3.702 -3.871 -7.414 1.00 87.75 99 TRP A C 1
ATOM 750 O O . TRP A 1 99 ? 4.468 -3.074 -7.945 1.00 87.75 99 TRP A O 1
ATOM 760 N N . GLN A 1 100 ? 4.147 -4.996 -6.849 1.00 85.81 100 GLN A N 1
ATOM 761 C CA . GLN A 1 100 ? 5.577 -5.323 -6.776 1.00 85.81 100 GLN A CA 1
ATOM 762 C C . GLN A 1 100 ? 6.223 -5.438 -8.164 1.00 85.81 100 GLN A C 1
ATOM 764 O O . GLN A 1 100 ? 7.298 -4.888 -8.402 1.00 85.81 100 GLN A O 1
ATOM 769 N N . LYS A 1 101 ? 5.549 -6.095 -9.118 1.00 83.69 101 LYS A N 1
ATOM 770 C CA . LYS A 1 101 ? 6.024 -6.168 -10.511 1.00 83.69 101 LYS A CA 1
ATOM 771 C C . LYS A 1 101 ? 6.084 -4.791 -11.163 1.00 83.69 101 LYS A C 1
ATOM 773 O O . LYS A 1 101 ? 7.032 -4.493 -11.879 1.00 83.69 101 LYS A O 1
ATOM 778 N N . TYR A 1 102 ? 5.079 -3.961 -10.913 1.00 84.12 102 TYR A N 1
ATOM 779 C CA . TYR A 1 102 ? 5.030 -2.601 -11.419 1.00 84.12 102 TYR A CA 1
ATOM 780 C C . TYR A 1 102 ? 6.186 -1.758 -10.874 1.00 84.12 102 TYR A C 1
ATOM 782 O O . TYR A 1 102 ? 6.867 -1.114 -11.662 1.00 84.12 102 TYR A O 1
ATOM 790 N N . LEU A 1 103 ? 6.474 -1.822 -9.570 1.00 84.25 103 LEU A N 1
ATOM 791 C CA . LEU A 1 103 ? 7.615 -1.126 -8.966 1.00 84.25 103 LEU A CA 1
ATOM 792 C C . LEU A 1 103 ? 8.954 -1.551 -9.582 1.00 84.25 103 LEU A C 1
ATOM 794 O O . LEU A 1 103 ? 9.792 -0.695 -9.838 1.00 84.25 103 LEU A O 1
ATOM 798 N N . ALA A 1 104 ? 9.135 -2.841 -9.882 1.00 81.94 104 ALA A N 1
ATOM 799 C CA . ALA A 1 104 ? 10.354 -3.344 -10.523 1.00 81.94 104 ALA A CA 1
ATOM 800 C C . ALA A 1 104 ? 10.540 -2.843 -11.967 1.00 81.94 104 ALA A C 1
ATOM 802 O O . ALA A 1 104 ? 11.666 -2.736 -12.449 1.00 81.94 104 ALA A O 1
ATOM 803 N N . LEU A 1 105 ? 9.440 -2.558 -12.666 1.00 75.38 105 LEU A N 1
ATOM 804 C CA . LEU A 1 105 ? 9.453 -2.054 -14.039 1.00 75.38 105 LEU A CA 1
ATOM 805 C C . LEU A 1 105 ? 9.469 -0.524 -14.096 1.00 75.38 105 LEU A C 1
ATOM 807 O O . LEU A 1 105 ? 9.819 0.053 -15.120 1.00 75.38 105 LEU A O 1
ATOM 811 N N . LYS A 1 106 ? 9.049 0.160 -13.034 1.00 71.56 106 LYS A N 1
ATOM 812 C CA . LYS A 1 106 ? 8.800 1.595 -13.089 1.00 71.56 106 LYS A CA 1
ATOM 813 C C . LYS A 1 106 ? 10.120 2.389 -13.153 1.00 71.56 106 LYS A C 1
ATOM 815 O O . LYS A 1 106 ? 10.965 2.228 -12.274 1.00 71.56 106 LYS A O 1
ATOM 820 N N . PRO A 1 107 ? 10.304 3.290 -14.139 1.00 64.12 107 PRO A N 1
ATOM 821 C CA . PRO A 1 107 ? 11.486 4.148 -14.202 1.00 64.12 107 PRO A CA 1
ATOM 822 C C . PRO A 1 107 ? 11.583 5.068 -12.977 1.00 64.12 107 PRO A C 1
ATOM 824 O O . PRO A 1 107 ? 10.578 5.644 -12.556 1.00 64.12 107 PRO A O 1
ATOM 827 N N . ALA A 1 108 ? 12.799 5.294 -12.470 1.00 57.19 108 ALA A N 1
ATOM 828 C CA . ALA A 1 108 ? 13.068 6.123 -11.286 1.00 57.19 108 ALA A CA 1
ATOM 829 C C . ALA A 1 108 ? 12.527 7.572 -11.364 1.00 57.19 108 ALA A C 1
ATOM 831 O O . ALA A 1 108 ? 12.392 8.234 -10.341 1.00 57.19 108 ALA A O 1
ATOM 832 N N . SER A 1 109 ? 12.204 8.070 -12.563 1.00 50.19 109 SER A N 1
ATOM 833 C CA . SER A 1 109 ? 11.726 9.435 -12.821 1.00 50.19 109 SER A CA 1
ATOM 834 C C . SER A 1 109 ? 10.212 9.637 -12.681 1.00 50.19 109 SER A C 1
ATOM 836 O O . SER A 1 109 ? 9.730 10.752 -12.875 1.00 50.19 109 SER A O 1
ATOM 838 N N . THR A 1 110 ? 9.431 8.597 -12.376 1.00 64.38 110 THR A N 1
ATOM 839 C CA . THR A 1 110 ? 7.967 8.731 -12.276 1.00 64.38 110 THR A CA 1
ATOM 840 C C . THR A 1 110 ? 7.507 9.016 -10.847 1.00 64.38 110 THR A C 1
ATOM 842 O O . THR A 1 110 ? 7.927 8.351 -9.904 1.00 64.38 110 THR A O 1
ATOM 845 N N . SER A 1 111 ? 6.597 9.987 -10.693 1.00 75.88 111 SER A N 1
ATOM 846 C CA . SER A 1 111 ? 6.123 10.501 -9.401 1.00 75.88 111 SER A CA 1
ATOM 847 C C . SER A 1 111 ? 5.232 9.494 -8.665 1.00 75.88 111 SER A C 1
ATOM 849 O O . SER A 1 111 ? 4.005 9.503 -8.789 1.00 75.88 111 SER A O 1
ATOM 851 N N . LEU A 1 112 ? 5.852 8.582 -7.925 1.00 88.06 112 LEU A N 1
ATOM 852 C CA . LEU A 1 112 ? 5.196 7.885 -6.825 1.00 88.06 112 LEU A CA 1
ATOM 853 C C . LEU A 1 112 ? 5.195 8.780 -5.591 1.00 88.06 112 LEU A C 1
ATOM 855 O O . LEU A 1 112 ? 6.110 9.582 -5.404 1.00 88.06 112 LEU A O 1
ATOM 859 N N . TYR A 1 113 ? 4.174 8.627 -4.758 1.00 91.94 113 TYR A N 1
ATOM 860 C CA . TYR A 1 113 ? 4.240 9.140 -3.399 1.00 91.94 113 TYR A CA 1
ATOM 861 C C . TYR A 1 113 ? 5.051 8.178 -2.541 1.00 91.94 113 TYR A C 1
ATOM 863 O O . TYR A 1 113 ? 5.117 6.981 -2.825 1.00 91.94 113 TYR A O 1
ATOM 871 N N . LYS A 1 114 ? 5.693 8.736 -1.523 1.00 93.12 114 LYS A N 1
ATOM 872 C CA . LYS A 1 114 ? 6.418 8.020 -0.484 1.00 93.12 114 LYS A CA 1
ATOM 873 C C . LYS A 1 114 ? 5.808 8.384 0.851 1.00 93.12 114 LYS A C 1
ATOM 875 O O . LYS A 1 114 ? 5.630 9.570 1.117 1.00 93.12 114 LYS A O 1
ATOM 880 N N . ASN A 1 115 ? 5.472 7.403 1.665 1.00 95.12 115 ASN A N 1
ATOM 881 C CA . ASN A 1 115 ? 4.905 7.625 2.986 1.00 95.12 115 ASN A CA 1
ATOM 882 C C . ASN A 1 115 ? 5.351 6.536 3.964 1.00 95.12 115 ASN A C 1
ATOM 884 O O . ASN A 1 115 ? 5.963 5.541 3.577 1.00 95.12 115 ASN A O 1
ATOM 888 N N . ASP A 1 116 ? 5.026 6.744 5.234 1.00 97.38 116 ASP A N 1
ATOM 889 C CA . ASP A 1 116 ? 5.387 5.832 6.308 1.00 97.38 116 ASP A CA 1
ATOM 890 C C . ASP A 1 116 ? 4.120 5.308 6.997 1.00 97.38 116 ASP A C 1
ATOM 892 O O . ASP A 1 116 ? 3.205 6.076 7.316 1.00 97.38 116 ASP A O 1
ATOM 896 N N . VAL A 1 117 ? 4.064 3.997 7.243 1.00 98.00 117 VAL A N 1
ATOM 897 C CA . VAL A 1 117 ? 2.929 3.348 7.916 1.00 98.00 117 VAL A CA 1
ATOM 898 C C . VAL A 1 117 ? 3.416 2.457 9.051 1.00 98.00 117 VAL A C 1
ATOM 900 O O . VAL A 1 117 ? 4.245 1.569 8.847 1.00 98.00 117 VAL A O 1
ATOM 903 N N . LEU A 1 118 ? 2.861 2.660 10.245 1.00 98.25 118 LEU A N 1
ATOM 904 C CA . LEU A 1 118 ? 3.055 1.783 11.399 1.00 98.25 118 LEU A CA 1
ATOM 905 C C . LEU A 1 118 ? 1.863 0.835 11.581 1.00 98.25 118 LEU A C 1
ATOM 907 O O . LEU A 1 118 ? 0.714 1.256 11.524 1.00 98.25 118 LEU A O 1
ATOM 911 N N . PHE A 1 119 ? 2.137 -0.426 11.904 1.00 98.31 119 PHE A N 1
ATOM 912 C CA . PHE A 1 119 ? 1.173 -1.355 12.492 1.00 98.31 119 PHE A CA 1
ATOM 913 C C . PHE A 1 119 ? 1.652 -1.742 13.894 1.00 98.31 119 PHE A C 1
ATOM 915 O O . PHE A 1 119 ? 2.639 -2.465 14.037 1.00 98.31 119 PHE A O 1
ATOM 922 N N . ASP A 1 120 ? 0.975 -1.244 14.927 1.00 98.00 120 ASP A N 1
ATOM 923 C CA . ASP A 1 120 ? 1.183 -1.603 16.330 1.00 98.00 120 ASP A CA 1
ATOM 924 C C . ASP A 1 120 ? 0.099 -2.590 16.776 1.00 98.00 120 ASP A C 1
ATOM 926 O O . ASP A 1 120 ? -1.091 -2.277 16.783 1.00 98.00 120 ASP A O 1
ATOM 930 N N . PHE A 1 121 ? 0.512 -3.795 17.158 1.00 96.94 121 PHE A N 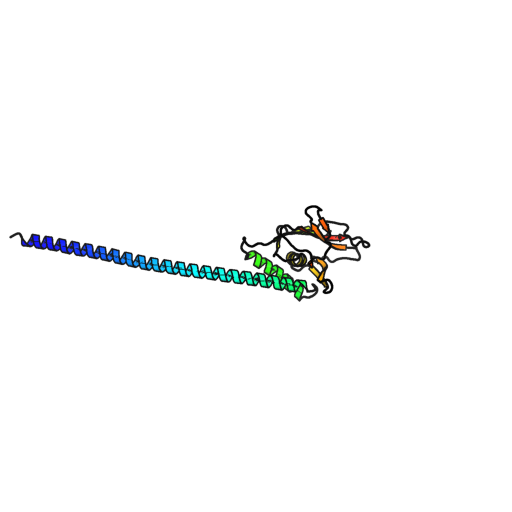1
ATOM 931 C CA . PHE A 1 121 ? -0.391 -4.874 17.554 1.00 96.94 121 PHE A CA 1
ATOM 932 C C . PHE A 1 121 ? -0.754 -4.844 19.050 1.00 96.94 121 PHE A C 1
ATOM 934 O O . PHE A 1 121 ? -1.407 -5.766 19.539 1.00 96.94 121 PHE A O 1
ATOM 941 N N . GLY A 1 122 ? -0.311 -3.831 19.806 1.00 93.88 122 GLY A N 1
ATOM 942 C CA . GLY A 1 122 ? -0.683 -3.614 21.211 1.00 93.88 122 GLY A CA 1
ATOM 943 C C . GLY A 1 122 ? -0.024 -4.560 22.219 1.00 93.88 122 GLY A C 1
ATOM 944 O O . GLY A 1 122 ? -0.110 -4.344 23.425 1.00 93.88 122 GLY A O 1
ATOM 945 N N . ASN A 1 123 ? 0.679 -5.591 21.744 1.00 93.31 123 ASN A N 1
ATOM 946 C CA . ASN A 1 123 ? 1.438 -6.547 22.556 1.00 93.31 123 ASN A CA 1
ATOM 947 C C . ASN A 1 123 ? 2.954 -6.260 22.559 1.00 93.31 123 ASN A C 1
ATOM 949 O O . ASN A 1 123 ? 3.751 -7.137 22.889 1.00 93.31 123 ASN A O 1
ATOM 953 N N . GLY A 1 124 ? 3.354 -5.056 22.136 1.00 93.19 124 GLY A N 1
ATOM 954 C CA . GLY A 1 124 ? 4.750 -4.659 21.932 1.00 93.19 124 GLY A CA 1
ATOM 955 C C . GLY A 1 124 ? 5.300 -4.971 20.536 1.00 93.19 124 GLY A C 1
ATOM 956 O O . GLY A 1 124 ? 6.369 -4.477 20.184 1.00 93.19 124 GLY A O 1
ATOM 957 N N . THR A 1 125 ? 4.577 -5.737 19.712 1.00 96.38 125 THR A N 1
ATOM 958 C CA . THR A 1 125 ? 4.954 -5.963 18.310 1.00 96.38 125 THR A CA 1
ATOM 959 C C . THR A 1 125 ? 4.575 -4.749 17.471 1.00 96.38 125 THR A C 1
ATOM 961 O O . THR A 1 125 ? 3.404 -4.380 17.397 1.00 96.38 125 THR A O 1
ATOM 964 N N . ARG A 1 126 ? 5.567 -4.160 16.798 1.00 97.25 126 ARG A N 1
ATOM 965 C CA . ARG A 1 126 ? 5.406 -3.017 15.893 1.00 97.25 126 ARG A CA 1
ATOM 966 C C . ARG A 1 126 ? 6.073 -3.308 14.556 1.00 97.25 126 ARG A C 1
ATOM 968 O O . ARG A 1 126 ? 7.216 -3.761 14.526 1.00 97.25 126 ARG A O 1
ATOM 975 N N . VAL A 1 127 ? 5.378 -3.024 13.459 1.00 97.56 127 VAL A N 1
ATOM 976 C CA . VAL A 1 127 ? 5.900 -3.158 12.093 1.00 97.56 127 VAL A CA 1
ATOM 977 C C . VAL A 1 127 ? 5.839 -1.806 11.403 1.00 97.56 127 VAL A C 1
ATOM 979 O O . VAL A 1 127 ? 4.762 -1.242 11.234 1.00 97.56 127 VAL A O 1
ATOM 982 N N . TRP A 1 128 ? 7.001 -1.304 10.995 1.00 97.75 128 TRP A N 1
ATOM 983 C CA . TRP A 1 128 ? 7.132 -0.070 10.228 1.00 97.75 128 TRP A CA 1
ATOM 984 C C . TRP A 1 128 ? 7.363 -0.375 8.751 1.00 97.75 128 TRP A C 1
ATOM 986 O O . TRP A 1 128 ? 8.267 -1.133 8.399 1.00 97.75 128 TRP A O 1
ATOM 996 N N . TYR A 1 129 ? 6.575 0.270 7.900 1.00 96.75 129 TYR A N 1
ATOM 997 C CA . TYR A 1 129 ? 6.773 0.333 6.460 1.00 96.75 129 TYR A CA 1
ATOM 998 C C . TYR A 1 129 ? 7.225 1.746 6.109 1.00 96.75 129 TYR A C 1
ATOM 1000 O O . TYR A 1 129 ? 6.398 2.644 5.965 1.00 96.75 129 TYR A O 1
ATOM 1008 N N . ASN A 1 130 ? 8.541 1.936 6.029 1.00 95.56 130 ASN A N 1
ATOM 1009 C CA . ASN A 1 130 ? 9.143 3.238 5.752 1.00 95.56 130 ASN A CA 1
ATOM 1010 C C . ASN A 1 130 ? 9.389 3.424 4.255 1.00 95.56 130 ASN A C 1
ATOM 1012 O O . ASN A 1 130 ? 9.743 2.462 3.568 1.00 95.56 130 ASN A O 1
ATOM 1016 N N . ASP A 1 131 ? 9.279 4.664 3.784 1.00 92.69 131 ASP A N 1
ATOM 1017 C CA . ASP A 1 131 ? 9.491 5.048 2.384 1.00 92.69 131 ASP A CA 1
ATOM 1018 C C . ASP A 1 131 ? 8.637 4.205 1.418 1.00 92.69 131 ASP A C 1
ATOM 1020 O O . ASP A 1 131 ? 9.068 3.793 0.335 1.00 92.69 131 ASP A O 1
ATOM 1024 N N . THR A 1 132 ? 7.406 3.909 1.842 1.00 91.69 132 THR A N 1
ATOM 1025 C CA . THR A 1 132 ? 6.460 3.082 1.103 1.00 91.69 132 THR A CA 1
ATOM 1026 C C . THR A 1 132 ? 6.080 3.789 -0.184 1.00 91.69 132 THR A C 1
ATOM 1028 O O . THR A 1 132 ? 5.512 4.875 -0.193 1.00 91.69 132 THR A O 1
ATOM 1031 N N . ALA A 1 133 ? 6.396 3.150 -1.304 1.00 91.56 133 ALA A N 1
ATOM 1032 C CA . ALA A 1 133 ? 5.973 3.601 -2.614 1.00 91.56 133 ALA A CA 1
ATOM 1033 C C . ALA A 1 133 ? 4.458 3.413 -2.781 1.00 91.56 133 ALA A C 1
ATOM 1035 O O . ALA A 1 133 ? 3.968 2.279 -2.759 1.00 91.56 133 ALA A O 1
ATOM 1036 N N . VAL A 1 134 ? 3.743 4.509 -3.040 1.00 90.75 134 VAL A N 1
ATOM 1037 C CA . VAL A 1 134 ? 2.285 4.538 -3.222 1.00 90.75 134 VAL A CA 1
ATOM 1038 C C . VAL A 1 134 ? 1.908 5.208 -4.540 1.00 90.75 134 VAL A C 1
ATOM 1040 O O . VAL A 1 134 ? 2.508 6.197 -4.977 1.00 90.75 134 VAL A O 1
ATOM 1043 N N . GLN A 1 135 ? 0.900 4.652 -5.212 1.00 87.56 135 GLN A N 1
ATOM 1044 C CA . GLN A 1 135 ? 0.335 5.247 -6.416 1.00 87.56 135 GLN A CA 1
ATOM 1045 C C . GLN A 1 135 ? -0.510 6.483 -6.052 1.00 87.56 135 GLN A C 1
ATOM 1047 O O . GLN A 1 135 ? -1.398 6.380 -5.205 1.00 87.56 135 GLN A O 1
ATOM 1052 N N . PRO A 1 136 ? -0.305 7.638 -6.714 1.00 88.38 136 PRO A N 1
ATOM 1053 C CA . PRO A 1 136 ? -1.173 8.795 -6.523 1.00 88.38 136 PRO A CA 1
ATOM 1054 C C . PRO A 1 136 ? -2.654 8.452 -6.737 1.00 88.38 136 PRO A C 1
ATOM 1056 O O . PRO A 1 136 ? -3.007 7.774 -7.705 1.00 88.38 136 PRO A O 1
ATOM 1059 N N . GLY A 1 137 ? -3.508 8.936 -5.834 1.00 87.50 137 GLY A N 1
ATOM 1060 C CA . GLY A 1 137 ? -4.950 8.673 -5.838 1.00 87.50 137 GLY A CA 1
ATOM 1061 C C . GLY A 1 137 ? -5.387 7.449 -5.028 1.00 87.50 137 GLY A C 1
ATOM 1062 O O . GLY A 1 137 ? -6.584 7.183 -4.960 1.00 87.50 137 GLY A O 1
ATOM 1063 N N . TRP A 1 138 ? -4.463 6.705 -4.413 1.00 91.25 138 TRP A N 1
ATOM 1064 C CA . TRP A 1 138 ? -4.831 5.702 -3.412 1.00 91.25 138 TRP A CA 1
ATOM 1065 C C . TRP A 1 138 ? -5.307 6.359 -2.112 1.00 91.25 138 TRP A C 1
ATOM 1067 O O . TRP A 1 138 ? -4.823 7.420 -1.710 1.00 91.25 138 TRP A O 1
ATOM 1077 N N . ASN A 1 139 ? -6.255 5.692 -1.460 1.00 94.44 139 ASN A N 1
ATOM 1078 C CA . ASN A 1 139 ? -6.647 5.959 -0.083 1.00 94.44 139 ASN A CA 1
ATOM 1079 C C . ASN A 1 139 ? -5.940 4.978 0.865 1.00 94.44 139 ASN A C 1
ATOM 1081 O O . ASN A 1 139 ? -5.294 4.012 0.433 1.00 94.44 139 ASN A O 1
ATOM 1085 N N . PHE A 1 140 ? -6.063 5.230 2.164 1.00 95.94 140 PHE A N 1
ATOM 1086 C CA . PHE A 1 140 ? -5.376 4.432 3.172 1.00 95.94 140 PHE A CA 1
ATOM 1087 C C . PHE A 1 140 ? -5.899 2.988 3.253 1.00 95.94 140 PHE A C 1
ATOM 1089 O O . PHE A 1 140 ? -5.144 2.082 3.617 1.00 95.94 140 PHE A O 1
ATOM 1096 N N . TYR A 1 141 ? -7.149 2.736 2.842 1.00 95.12 141 TYR A N 1
ATOM 1097 C CA . TYR A 1 141 ? -7.669 1.377 2.670 1.00 95.12 141 TYR A CA 1
ATOM 1098 C C . TYR A 1 141 ? -6.841 0.571 1.662 1.00 95.12 141 TYR A C 1
ATOM 1100 O O . TYR A 1 141 ? -6.264 -0.455 2.023 1.00 95.12 141 TYR A O 1
ATOM 1108 N N . VAL A 1 142 ? -6.725 1.047 0.415 1.00 93.38 142 VAL A N 1
ATOM 1109 C CA . VAL A 1 142 ? -5.996 0.339 -0.655 1.00 93.38 142 VAL A CA 1
ATOM 1110 C C . VAL A 1 142 ? -4.530 0.137 -0.278 1.00 93.38 142 VAL A C 1
ATOM 1112 O O . VAL A 1 142 ? -3.981 -0.947 -0.485 1.00 93.38 142 VAL A O 1
ATOM 1115 N N . GLU A 1 143 ? -3.899 1.150 0.314 1.00 95.06 143 GLU A N 1
ATOM 1116 C CA . GLU A 1 143 ? -2.537 1.020 0.823 1.00 95.06 143 GLU A CA 1
ATOM 1117 C C . GLU A 1 143 ? -2.427 -0.090 1.881 1.00 95.06 143 GLU A C 1
ATOM 1119 O O . GLU A 1 143 ? -1.567 -0.969 1.772 1.00 95.06 143 GLU A O 1
ATOM 1124 N N . SER A 1 144 ? -3.332 -0.105 2.862 1.00 95.19 144 SER A N 1
ATOM 1125 C CA . SER A 1 144 ? -3.352 -1.121 3.917 1.00 95.19 144 SER A CA 1
ATOM 1126 C C . SER A 1 144 ? -3.559 -2.530 3.346 1.00 95.19 144 SER A C 1
ATOM 1128 O O . SER A 1 144 ? -2.903 -3.472 3.796 1.00 95.19 144 SER A O 1
ATOM 1130 N N . VAL A 1 145 ? -4.397 -2.697 2.313 1.00 92.38 145 VAL A N 1
ATOM 1131 C CA . VAL A 1 145 ? -4.553 -3.975 1.587 1.00 92.38 145 VAL A CA 1
ATOM 1132 C C . VA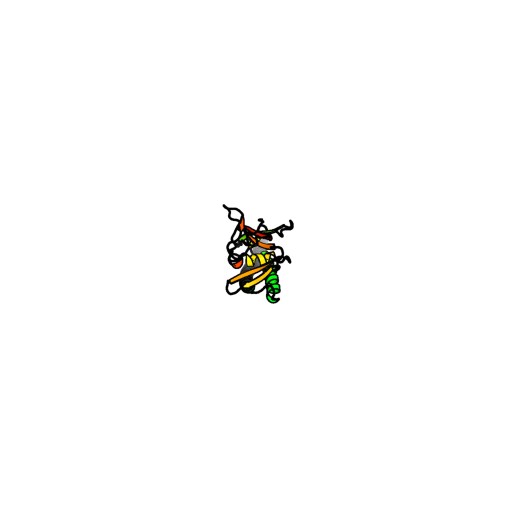L A 1 145 ? -3.224 -4.428 0.997 1.00 92.38 145 VAL A C 1
ATOM 1134 O O . VAL A 1 145 ? -2.835 -5.588 1.151 1.00 92.38 145 VAL A O 1
ATOM 1137 N N . VAL A 1 146 ? -2.505 -3.518 0.342 1.00 92.12 146 VAL A N 1
ATOM 1138 C CA . VAL A 1 146 ? -1.247 -3.842 -0.331 1.00 92.12 146 VAL A CA 1
ATOM 1139 C C . VAL A 1 146 ? -0.154 -4.213 0.666 1.00 92.12 146 VAL A C 1
ATOM 1141 O O . VAL A 1 146 ? 0.501 -5.243 0.470 1.00 92.12 146 VAL A O 1
ATOM 1144 N N . LEU A 1 147 ? 0.005 -3.431 1.738 1.00 93.50 147 LEU A N 1
ATOM 1145 C CA . LEU A 1 147 ? 1.014 -3.641 2.782 1.00 93.50 147 LEU A CA 1
ATOM 1146 C C . LEU A 1 147 ? 0.790 -4.941 3.561 1.00 93.50 147 LEU A C 1
ATOM 1148 O O . LEU A 1 147 ? 1.734 -5.695 3.810 1.00 93.50 147 LEU A O 1
ATOM 1152 N N . THR A 1 148 ? -0.469 -5.244 3.878 1.00 92.31 148 THR A N 1
ATOM 1153 C CA . THR A 1 148 ? -0.859 -6.476 4.583 1.00 92.31 148 THR A CA 1
ATOM 1154 C C . THR A 1 148 ? -0.987 -7.683 3.654 1.00 92.31 148 THR A C 1
ATOM 1156 O O . THR A 1 148 ? -1.262 -8.788 4.119 1.00 92.31 148 THR A O 1
ATOM 1159 N N . LYS A 1 149 ? -0.787 -7.501 2.340 1.00 88.62 149 LYS A N 1
ATOM 1160 C CA . LYS A 1 149 ? -0.943 -8.541 1.309 1.00 88.62 149 LYS A CA 1
ATOM 1161 C C . LYS A 1 149 ? -2.331 -9.195 1.326 1.00 88.62 149 LYS A C 1
ATOM 1163 O O . LYS A 1 149 ? -2.449 -10.406 1.162 1.00 88.62 149 LYS A O 1
ATOM 1168 N N . GLY A 1 150 ? -3.371 -8.391 1.544 1.00 84.75 150 GLY A N 1
ATOM 1169 C CA . GLY A 1 150 ? -4.754 -8.852 1.695 1.00 84.75 150 GLY A CA 1
ATOM 1170 C C . GLY A 1 150 ? -5.121 -9.315 3.107 1.00 84.75 150 GLY A C 1
ATOM 1171 O O . GLY A 1 150 ? -6.256 -9.722 3.325 1.00 84.75 150 GLY A O 1
ATOM 1172 N N . GLY A 1 151 ? -4.212 -9.206 4.079 1.00 89.69 151 GLY A N 1
ATOM 1173 C CA . GLY A 1 151 ? -4.423 -9.577 5.481 1.00 89.69 151 GLY A CA 1
ATOM 1174 C C . GLY A 1 151 ? -5.371 -8.663 6.268 1.00 89.69 151 GLY A C 1
ATOM 1175 O O . GLY A 1 151 ? -5.214 -8.546 7.480 1.00 89.69 151 GLY A O 1
ATOM 1176 N N . LEU A 1 152 ? -6.327 -8.008 5.613 1.00 92.25 152 LEU A N 1
ATOM 1177 C CA . LEU A 1 152 ? -7.3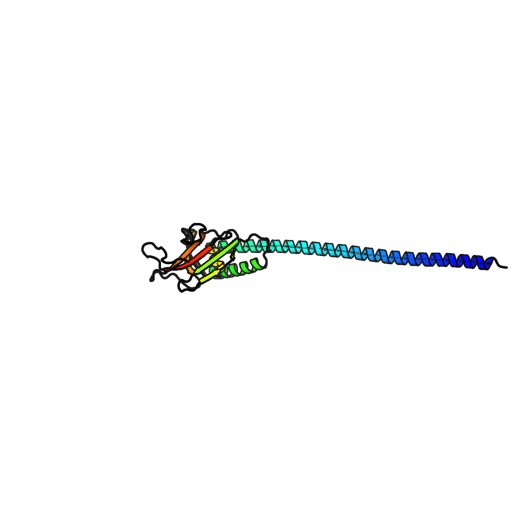87 -7.229 6.247 1.00 92.25 152 LEU A CA 1
ATOM 1178 C C . LEU A 1 152 ? -8.665 -8.063 6.339 1.00 92.25 152 LEU A C 1
ATOM 1180 O O . LEU A 1 152 ? -9.078 -8.696 5.367 1.00 92.25 152 LEU A O 1
ATOM 1184 N N . ALA A 1 153 ? -9.320 -8.000 7.492 1.00 93.19 153 ALA A N 1
ATOM 1185 C CA . ALA A 1 153 ? -10.690 -8.444 7.683 1.00 93.19 153 ALA A CA 1
ATOM 1186 C C . ALA A 1 153 ? -11.586 -7.205 7.754 1.00 93.19 153 ALA A C 1
ATOM 1188 O O . ALA A 1 153 ? -11.610 -6.497 8.759 1.00 93.19 153 ALA A O 1
ATOM 1189 N N . ALA A 1 154 ? -12.317 -6.936 6.681 1.00 92.81 154 ALA A N 1
ATOM 1190 C CA . ALA A 1 154 ? -13.209 -5.799 6.539 1.00 92.81 154 ALA A CA 1
ATOM 1191 C C . ALA A 1 154 ? -14.586 -6.159 5.969 1.00 92.81 154 ALA A C 1
ATOM 1193 O O . ALA A 1 154 ? -14.732 -7.108 5.186 1.00 92.81 154 ALA A O 1
ATOM 1194 N N . GLN A 1 155 ? -15.574 -5.341 6.320 1.00 91.94 155 GLN A N 1
ATOM 1195 C CA . GLN A 1 155 ? -16.914 -5.368 5.749 1.00 91.94 155 GLN A CA 1
ATOM 1196 C C . GLN A 1 155 ? -17.219 -4.028 5.079 1.00 91.94 155 GLN A C 1
ATOM 1198 O O . GLN A 1 155 ? -17.195 -2.990 5.732 1.00 91.94 155 GLN A O 1
ATOM 1203 N N . TRP A 1 156 ? -17.518 -4.075 3.786 1.00 91.25 156 TRP A N 1
ATOM 1204 C CA . TRP A 1 156 ? -18.030 -2.973 2.990 1.00 91.25 156 TRP A CA 1
ATOM 1205 C C . TRP A 1 156 ? -19.477 -2.662 3.363 1.00 91.25 156 TRP A C 1
ATOM 1207 O O . TRP A 1 156 ? -20.352 -3.535 3.333 1.00 91.25 156 TRP A O 1
ATOM 1217 N N . TYR A 1 157 ? -19.735 -1.393 3.657 1.00 89.62 157 TYR A N 1
ATOM 1218 C CA . TYR A 1 157 ? -21.067 -0.867 3.900 1.00 89.62 157 TYR A CA 1
ATOM 1219 C C . TYR A 1 157 ? -21.438 0.142 2.806 1.00 89.62 157 TYR A C 1
ATOM 1221 O O . TYR A 1 157 ? -21.073 1.317 2.900 1.00 89.62 157 TYR A O 1
ATOM 1229 N N . PRO A 1 158 ? -22.228 -0.266 1.792 1.00 88.94 158 PRO A N 1
ATOM 1230 C CA . PRO A 1 158 ? -22.582 0.597 0.663 1.00 88.94 158 PRO A CA 1
ATOM 1231 C C . PRO A 1 158 ? -23.248 1.920 1.061 1.00 88.94 158 PRO A C 1
ATOM 1233 O O . PRO A 1 158 ? -23.054 2.926 0.388 1.00 88.94 158 PRO A O 1
ATOM 1236 N N . ALA A 1 159 ? -24.019 1.925 2.155 1.00 90.25 159 ALA A N 1
ATOM 1237 C CA . ALA A 1 159 ? -24.708 3.11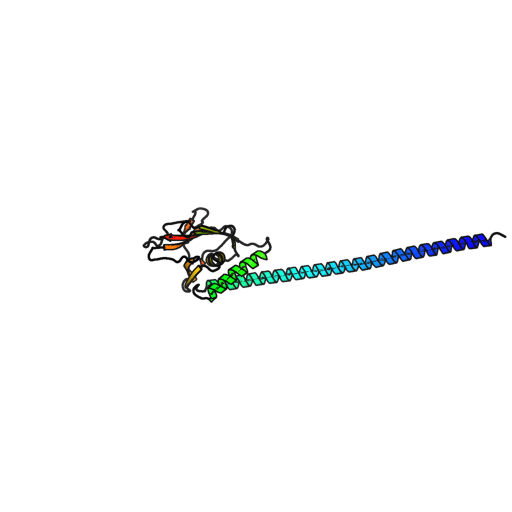6 2.653 1.00 90.25 159 ALA A CA 1
ATOM 1238 C C . ALA A 1 159 ? -23.746 4.225 3.110 1.00 90.25 159 ALA A C 1
ATOM 1240 O O . ALA A 1 159 ? -24.096 5.399 3.034 1.00 90.25 159 ALA A O 1
ATOM 1241 N N . TYR A 1 160 ? -22.547 3.850 3.561 1.00 88.19 160 TYR A N 1
ATOM 1242 C CA . TYR A 1 160 ? -21.523 4.776 4.050 1.00 88.19 160 TYR A CA 1
ATOM 1243 C C . TYR A 1 160 ? -20.370 4.952 3.068 1.00 88.19 160 TYR A C 1
ATOM 1245 O O . TYR A 1 160 ? -19.575 5.864 3.237 1.00 88.19 160 TYR A O 1
ATOM 1253 N N . GLN A 1 161 ? -20.306 4.101 2.040 1.00 89.06 161 GLN A N 1
ATOM 1254 C CA . GLN A 1 161 ? -19.162 3.992 1.140 1.00 89.06 161 GLN A CA 1
ATOM 1255 C C . GLN A 1 161 ? -17.845 3.767 1.904 1.00 89.06 161 GLN A C 1
ATOM 1257 O O . GLN A 1 161 ? -16.817 4.338 1.559 1.00 89.06 161 GLN A O 1
ATOM 1262 N N . GLU A 1 162 ? -17.893 2.922 2.940 1.00 91.12 162 GLU A N 1
ATOM 1263 C CA . GLU A 1 162 ? -16.766 2.662 3.841 1.00 91.12 162 GLU A CA 1
ATOM 1264 C C . GLU A 1 162 ? -16.633 1.182 4.197 1.00 91.12 162 GLU A C 1
ATOM 1266 O O . GLU A 1 162 ? -17.623 0.444 4.306 1.00 91.12 162 GLU A O 1
ATOM 1271 N N . HIS A 1 163 ? -15.396 0.774 4.460 1.00 93.25 163 HIS A N 1
ATOM 1272 C CA . HIS A 1 163 ? -15.059 -0.499 5.065 1.00 93.25 163 HIS A CA 1
ATOM 1273 C C . HIS A 1 163 ? -14.900 -0.367 6.575 1.00 93.25 163 HIS A C 1
ATOM 1275 O O . HIS A 1 163 ? -14.033 0.339 7.088 1.00 93.25 163 HIS A O 1
ATOM 1281 N N . PHE A 1 164 ? -15.671 -1.162 7.310 1.00 93.00 164 PHE A N 1
ATOM 1282 C CA . PHE A 1 164 ? -15.389 -1.402 8.716 1.00 93.00 164 PHE A CA 1
ATOM 1283 C C . PHE A 1 164 ? -14.281 -2.446 8.845 1.00 93.00 164 PHE A C 1
ATOM 1285 O O . PHE A 1 164 ? -14.477 -3.600 8.452 1.00 93.00 164 PHE A O 1
ATOM 1292 N N . ILE A 1 165 ? -13.137 -2.063 9.413 1.00 94.75 165 ILE A N 1
ATOM 1293 C CA . ILE A 1 165 ? -12.049 -2.998 9.709 1.00 94.75 165 ILE A CA 1
ATOM 1294 C C . ILE A 1 165 ? -12.328 -3.725 11.021 1.00 94.75 165 ILE A C 1
ATOM 1296 O O . ILE A 1 165 ? -12.364 -3.146 12.103 1.00 94.75 165 ILE A O 1
ATOM 1300 N N . SER A 1 166 ? -12.486 -5.034 10.898 1.00 94.50 166 SER A N 1
ATOM 1301 C CA . SER A 1 166 ? -12.682 -5.975 11.998 1.00 94.50 166 SER A CA 1
ATOM 1302 C C . SER A 1 166 ? -11.409 -6.725 12.386 1.00 94.50 166 SER A C 1
ATOM 1304 O O . SER A 1 166 ? -11.393 -7.373 13.427 1.00 94.50 166 SER A O 1
ATOM 1306 N N . GLY A 1 167 ? -10.344 -6.653 11.583 1.00 96.06 167 GLY A N 1
ATOM 1307 C CA . GLY A 1 167 ? -9.070 -7.277 11.918 1.00 96.06 167 GLY A CA 1
ATOM 1308 C C . GLY A 1 167 ? -7.958 -7.029 10.907 1.00 96.06 167 GLY A C 1
ATOM 1309 O O . GLY A 1 167 ? -8.212 -6.727 9.741 1.00 96.06 167 GLY A O 1
ATOM 1310 N N . ILE A 1 168 ? -6.718 -7.182 11.366 1.00 96.38 168 ILE A N 1
ATOM 1311 C CA . ILE A 1 168 ? -5.497 -6.983 10.579 1.00 96.38 168 ILE A CA 1
ATOM 1312 C C . ILE A 1 168 ? -4.492 -8.078 10.933 1.00 96.38 168 ILE A C 1
ATOM 1314 O O . ILE A 1 168 ? -4.260 -8.367 12.106 1.00 96.38 168 ILE A O 1
ATOM 1318 N N . ALA A 1 169 ? -3.908 -8.702 9.910 1.00 92.38 169 ALA A N 1
ATOM 1319 C CA . ALA A 1 169 ? -2.911 -9.769 10.006 1.00 92.38 169 ALA A CA 1
ATOM 1320 C C . ALA A 1 169 ? -3.298 -10.897 10.988 1.00 92.38 169 ALA A C 1
ATOM 1322 O O . ALA A 1 169 ? -2.460 -11.432 11.708 1.00 92.38 169 ALA A O 1
ATOM 1323 N N . GLY A 1 170 ? -4.586 -11.257 11.012 1.00 91.75 170 GLY A N 1
ATOM 1324 C CA . GLY A 1 170 ? -5.126 -12.323 11.860 1.00 91.75 170 GLY A CA 1
ATOM 1325 C C . GLY A 1 170 ? -5.542 -11.897 13.272 1.00 91.75 170 GLY A C 1
ATOM 1326 O O . GLY A 1 170 ? -6.116 -12.718 13.980 1.00 91.75 170 GLY A O 1
ATOM 1327 N N . ILE A 1 171 ? -5.320 -10.641 13.679 1.00 95.69 171 ILE A N 1
ATOM 1328 C CA . ILE A 1 171 ? -5.828 -10.110 14.953 1.00 95.69 171 ILE A CA 1
ATOM 1329 C C . ILE A 1 171 ? -7.157 -9.403 14.707 1.00 95.69 171 ILE A C 1
ATOM 1331 O O . ILE A 1 171 ? -7.202 -8.398 13.996 1.00 95.69 171 ILE A O 1
ATOM 1335 N N . THR A 1 172 ? -8.231 -9.922 15.295 1.00 96.75 172 THR A N 1
ATOM 1336 C CA . THR A 1 172 ? -9.587 -9.374 15.179 1.00 96.75 172 THR A CA 1
ATOM 1337 C C . THR A 1 172 ? -9.947 -8.502 16.372 1.00 96.75 172 THR A C 1
ATOM 1339 O O . THR A 1 172 ? -9.479 -8.765 17.473 1.00 96.75 172 THR A O 1
ATOM 1342 N N . ASN A 1 173 ? -10.829 -7.522 16.172 1.00 96.69 173 ASN A N 1
ATOM 1343 C CA . ASN A 1 173 ? -11.458 -6.772 17.258 1.00 96.69 173 ASN A CA 1
ATOM 1344 C C . ASN A 1 173 ? -12.103 -7.740 18.265 1.00 96.69 173 ASN A C 1
ATOM 1346 O O . ASN A 1 173 ? -12.711 -8.739 17.872 1.00 96.69 173 ASN A O 1
ATOM 1350 N N . ASP A 1 174 ? -12.009 -7.411 19.550 1.00 96.38 174 ASP A N 1
ATOM 1351 C CA . ASP A 1 174 ? -12.640 -8.144 20.646 1.00 96.38 174 ASP A CA 1
ATOM 1352 C C . ASP A 1 174 ? -13.478 -7.170 21.489 1.00 96.38 174 ASP A C 1
ATOM 1354 O O . ASP A 1 174 ? -12.988 -6.599 22.472 1.00 96.38 174 ASP A O 1
ATOM 1358 N N . PRO A 1 175 ? -14.759 -6.970 21.124 1.00 93.75 175 PRO A N 1
ATOM 1359 C CA . PRO A 1 175 ? -15.673 -6.124 21.884 1.00 93.75 175 PRO A CA 1
ATOM 1360 C C . PRO A 1 175 ? -15.893 -6.606 23.324 1.00 93.75 175 PRO A C 1
ATOM 1362 O O . PRO A 1 175 ? -16.222 -5.798 24.184 1.00 93.75 175 PRO A O 1
ATOM 1365 N N . GLY A 1 176 ? -15.690 -7.899 23.616 1.00 96.00 176 GLY A N 1
ATOM 1366 C CA . GLY A 1 176 ? -15.801 -8.441 24.974 1.00 96.00 176 GLY A CA 1
ATOM 1367 C C . GLY A 1 176 ? -14.686 -7.956 25.905 1.00 96.00 176 GLY A C 1
ATOM 1368 O O . GLY A 1 176 ? -14.865 -7.928 27.121 1.00 96.00 176 GLY A O 1
ATOM 1369 N N . GLN A 1 177 ? -13.555 -7.532 25.337 1.00 95.56 177 GLN A N 1
ATOM 1370 C CA . GLN A 1 177 ? -12.415 -6.953 26.056 1.00 95.56 177 GLN A CA 1
ATOM 1371 C C . GLN A 1 177 ? -12.197 -5.465 25.749 1.00 95.56 177 GLN A C 1
ATOM 1373 O O . GLN A 1 177 ? -11.175 -4.899 26.149 1.00 95.56 177 GLN A O 1
ATOM 1378 N N . ASN A 1 178 ? -13.148 -4.836 25.052 1.00 96.94 178 ASN A N 1
ATOM 1379 C CA . ASN A 1 178 ? -13.041 -3.488 24.503 1.00 96.94 178 ASN A CA 1
ATOM 1380 C C . ASN A 1 178 ? -11.771 -3.287 23.663 1.00 96.94 178 ASN A C 1
ATOM 1382 O O . ASN A 1 178 ? -11.142 -2.243 23.771 1.00 96.94 178 ASN A O 1
ATOM 1386 N N . LEU A 1 179 ? -11.345 -4.274 22.873 1.00 97.00 179 LEU A N 1
ATOM 1387 C CA . LEU A 1 179 ? -10.179 -4.164 21.994 1.00 97.00 179 LEU A CA 1
ATOM 1388 C C . LEU A 1 179 ? -10.616 -3.928 20.549 1.00 97.00 179 LEU A C 1
ATOM 1390 O O . LEU A 1 179 ? -11.455 -4.659 20.019 1.00 97.00 179 LEU A O 1
ATOM 1394 N N . ALA A 1 180 ? -10.013 -2.941 19.893 1.00 97.25 180 ALA A N 1
ATOM 1395 C CA . ALA A 1 180 ? -10.249 -2.675 18.482 1.00 97.25 180 ALA A CA 1
ATOM 1396 C C . ALA A 1 180 ? -9.015 -2.089 17.787 1.00 97.25 180 ALA A C 1
ATOM 1398 O O . ALA A 1 180 ? -8.075 -1.608 18.424 1.00 97.25 180 ALA A O 1
ATOM 1399 N N . TRP A 1 181 ? -9.034 -2.145 16.458 1.00 97.50 181 TRP A N 1
ATOM 1400 C CA . TRP A 1 181 ? -8.091 -1.445 15.598 1.00 97.50 181 TRP A CA 1
ATOM 1401 C C . TRP A 1 181 ? -8.485 0.022 15.418 1.00 97.50 181 TRP A C 1
ATOM 1403 O O . TRP A 1 181 ? -9.600 0.326 14.998 1.00 97.50 181 TRP A O 1
ATOM 1413 N N . PHE A 1 182 ? -7.536 0.919 15.672 1.00 97.00 182 PHE A N 1
ATOM 1414 C CA . PHE A 1 182 ? -7.683 2.363 15.500 1.00 97.00 182 PHE A CA 1
ATOM 1415 C C . PHE A 1 182 ? -6.690 2.898 14.482 1.00 97.00 182 PHE A C 1
ATOM 1417 O O . PHE A 1 182 ? -5.561 2.414 14.383 1.00 97.00 182 PHE A O 1
ATOM 1424 N N . VAL A 1 183 ? -7.118 3.924 13.753 1.00 97.19 183 VAL A N 1
ATOM 1425 C CA . VAL A 1 183 ? -6.308 4.604 12.744 1.00 97.19 183 VAL A CA 1
ATOM 1426 C C . VAL A 1 183 ? -5.842 5.933 13.292 1.00 97.19 183 VAL A C 1
AT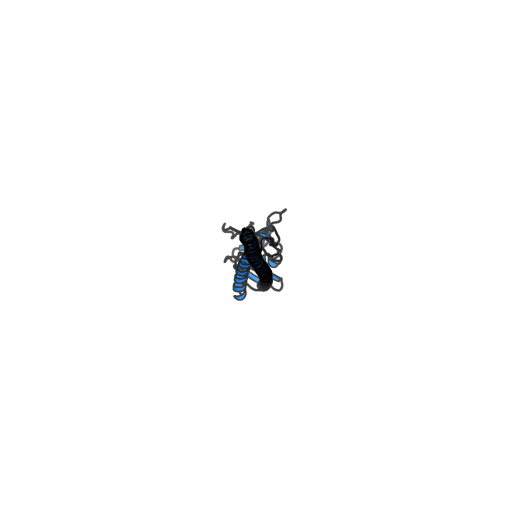OM 1428 O O . VAL A 1 183 ? -6.634 6.700 13.842 1.00 97.19 183 VAL A O 1
ATOM 1431 N N . TRP A 1 184 ? -4.572 6.229 13.064 1.00 97.31 184 TRP A N 1
ATOM 1432 C CA . TRP A 1 184 ? -3.953 7.489 13.418 1.00 97.31 184 TRP A CA 1
ATOM 1433 C C . TRP A 1 184 ? -3.365 8.149 12.190 1.00 97.31 184 TRP A C 1
ATOM 1435 O O . TRP A 1 184 ? -2.702 7.511 11.370 1.00 97.31 184 TRP A O 1
ATOM 1445 N N . VAL A 1 185 ? -3.568 9.454 12.104 1.00 96.69 185 VAL A N 1
ATOM 1446 C CA . VAL A 1 185 ? -2.942 10.317 11.114 1.00 96.69 185 VAL A CA 1
ATOM 1447 C C . VAL A 1 185 ? -2.011 11.255 11.860 1.00 96.69 185 VAL A C 1
ATOM 1449 O O . VAL A 1 185 ? -2.397 11.869 12.858 1.00 96.69 185 VAL A O 1
ATOM 1452 N N . ARG A 1 186 ? -0.765 11.369 11.400 1.00 95.44 186 ARG A N 1
ATOM 1453 C CA . ARG A 1 186 ? 0.162 12.338 11.972 1.00 95.44 186 ARG A CA 1
ATOM 1454 C C . ARG A 1 186 ? -0.022 13.692 11.310 1.00 95.44 186 ARG A C 1
ATOM 1456 O O . ARG A 1 186 ? 0.258 13.875 10.128 1.00 95.44 186 ARG A O 1
ATOM 1463 N N . ASN A 1 187 ? -0.424 14.664 12.113 1.00 90.06 187 ASN A N 1
ATOM 1464 C CA . ASN A 1 187 ? -0.377 16.068 11.761 1.00 90.06 187 ASN A CA 1
ATOM 1465 C C . ASN A 1 187 ? 1.015 16.628 12.099 1.00 90.06 187 ASN A C 1
ATOM 1467 O O . ASN A 1 187 ? 1.536 16.401 13.193 1.00 90.06 187 ASN A O 1
ATOM 1471 N N . SER A 1 188 ? 1.624 17.382 11.180 1.00 82.44 188 SER A N 1
ATOM 1472 C CA . SER A 1 188 ? 2.951 17.984 11.389 1.00 82.44 188 SER A CA 1
ATOM 1473 C C . SER A 1 188 ? 3.007 18.933 12.590 1.00 82.44 188 SER A C 1
ATOM 1475 O O . SER A 1 188 ? 4.067 19.106 13.182 1.00 82.44 188 SER A O 1
ATOM 1477 N N . THR A 1 189 ? 1.875 19.538 12.946 1.00 83.75 189 THR A N 1
ATOM 1478 C CA . THR A 1 189 ? 1.754 20.549 14.000 1.00 83.75 189 THR A CA 1
ATOM 1479 C C . THR A 1 189 ? 1.201 19.960 15.296 1.00 83.75 189 THR A C 1
ATOM 1481 O O . THR A 1 189 ? 1.673 20.302 16.375 1.00 83.75 189 THR A O 1
ATOM 1484 N N . SER A 1 190 ? 0.212 19.067 15.205 1.00 83.81 190 SER A N 1
ATOM 1485 C CA . SER A 1 190 ? -0.506 18.526 16.373 1.00 83.81 190 SER A CA 1
ATOM 1486 C C . SER A 1 190 ? -0.052 17.129 16.807 1.00 83.81 190 SER A C 1
ATOM 1488 O O . SER A 1 190 ? -0.550 16.615 17.803 1.00 83.81 190 SER A O 1
ATOM 1490 N N . GLY A 1 191 ? 0.890 16.509 16.090 1.00 93.31 191 GLY A N 1
ATOM 1491 C CA . GLY A 1 191 ? 1.329 15.144 16.371 1.00 93.31 191 GLY A CA 1
ATOM 1492 C C . GLY A 1 191 ? 0.312 14.099 15.911 1.00 93.31 191 GLY A C 1
ATOM 1493 O O . GLY A 1 191 ? -0.370 14.283 14.904 1.00 93.31 191 GLY A O 1
ATOM 1494 N N . TRP A 1 192 ? 0.251 12.968 16.610 1.00 96.12 192 TRP A N 1
ATOM 1495 C CA . TRP A 1 192 ? -0.675 11.883 16.291 1.00 96.12 192 TRP A CA 1
ATOM 1496 C C . TRP A 1 192 ? -2.106 12.231 16.689 1.00 96.12 192 TRP A C 1
ATOM 1498 O O . TRP A 1 192 ? -2.356 12.656 17.814 1.00 96.12 192 TRP A O 1
ATOM 1508 N N . GLN A 1 193 ? -3.043 12.018 15.769 1.00 95.62 193 GLN A N 1
ATOM 1509 C CA . GLN A 1 193 ? -4.471 12.214 15.992 1.00 95.62 193 GLN A CA 1
ATOM 1510 C C . GLN A 1 193 ? -5.231 10.994 15.486 1.00 95.62 193 GLN A C 1
ATOM 1512 O O . GLN A 1 193 ? -4.885 10.444 14.438 1.00 95.62 193 GLN A O 1
ATOM 1517 N N . THR A 1 194 ? -6.265 10.575 16.210 1.00 94.88 194 THR A N 1
ATOM 1518 C CA . THR A 1 194 ? -7.193 9.553 15.720 1.00 94.88 194 THR A CA 1
ATOM 1519 C C . THR A 1 194 ? -7.871 10.056 14.451 1.00 94.88 194 THR A C 1
ATOM 1521 O O . THR A 1 194 ? -8.275 11.220 14.380 1.00 94.88 194 THR A O 1
ATOM 1524 N N . ALA A 1 195 ? -8.009 9.195 13.447 1.00 94.31 195 ALA A N 1
ATOM 1525 C CA . ALA A 1 195 ? -8.726 9.557 12.235 1.00 94.31 195 ALA A CA 1
ATOM 1526 C C . ALA A 1 195 ? -10.191 9.893 12.558 1.00 94.31 195 ALA A C 1
ATOM 1528 O O . ALA A 1 195 ? -10.876 9.136 13.241 1.00 94.31 195 ALA A O 1
ATOM 1529 N N . SER A 1 196 ? -10.671 11.029 12.053 1.00 90.88 196 SER A N 1
ATOM 1530 C CA . SER A 1 196 ? -12.070 11.462 12.184 1.00 90.88 196 SER A CA 1
ATOM 1531 C C . SER A 1 196 ? -12.986 10.893 11.097 1.00 90.88 196 SER A C 1
ATOM 1533 O O . SER A 1 196 ? -14.197 11.100 11.136 1.00 90.88 196 SER A O 1
ATOM 1535 N N . VAL A 1 197 ? -12.407 10.203 10.115 1.00 92.06 197 VAL A N 1
ATOM 1536 C CA . VAL A 1 197 ? -13.090 9.584 8.978 1.00 92.06 197 VAL A CA 1
ATOM 1537 C C . VAL A 1 197 ? -12.637 8.137 8.832 1.00 92.06 197 VAL A C 1
ATOM 1539 O O . VAL A 1 197 ? -11.579 7.751 9.336 1.00 92.06 197 VAL A O 1
ATOM 1542 N N . GLY A 1 198 ? -13.444 7.341 8.132 1.00 91.12 198 GLY A N 1
ATOM 1543 C CA . GLY A 1 198 ? -13.072 5.983 7.763 1.00 91.12 198 GLY A CA 1
ATOM 1544 C C . GLY A 1 198 ? -11.888 5.957 6.794 1.00 91.12 198 GLY A C 1
ATOM 1545 O O . GLY A 1 198 ? -11.522 6.954 6.170 1.00 91.12 198 GLY A O 1
ATOM 1546 N N . ILE A 1 199 ? -11.237 4.804 6.704 1.00 93.81 199 ILE A N 1
ATOM 1547 C CA . ILE A 1 199 ? -9.986 4.642 5.954 1.00 93.81 199 ILE A CA 1
ATOM 1548 C C . ILE A 1 199 ? -10.147 4.748 4.443 1.00 93.81 199 ILE A C 1
ATOM 1550 O O . ILE A 1 199 ? -9.155 5.009 3.756 1.00 93.81 199 ILE A O 1
ATOM 1554 N N . ASP A 1 200 ? -11.361 4.571 3.917 1.00 94.75 200 ASP A N 1
ATOM 1555 C CA . ASP A 1 200 ? -11.617 4.783 2.497 1.00 94.75 200 ASP A CA 1
ATOM 1556 C C . ASP A 1 200 ? -11.588 6.277 2.136 1.00 94.75 200 ASP A C 1
ATOM 1558 O O . ASP A 1 200 ? -11.296 6.631 0.990 1.00 94.75 200 ASP A O 1
ATOM 1562 N N . GLN A 1 201 ? -11.796 7.155 3.121 1.00 93.69 201 GLN A N 1
ATOM 1563 C CA . GLN A 1 201 ? -11.774 8.611 2.979 1.00 93.69 201 GLN A CA 1
ATOM 1564 C C . GLN A 1 201 ? -10.423 9.265 3.281 1.00 93.69 201 GLN A C 1
ATOM 1566 O O . GLN A 1 201 ? -10.267 10.458 3.021 1.00 93.69 201 GLN A O 1
ATOM 1571 N N . ILE A 1 202 ? -9.437 8.536 3.812 1.00 95.19 202 ILE A N 1
ATOM 1572 C CA . ILE A 1 202 ? -8.119 9.105 4.127 1.00 95.19 202 ILE A CA 1
ATOM 1573 C C . ILE A 1 202 ? -7.253 9.097 2.858 1.00 95.19 202 ILE A C 1
ATOM 1575 O O . ILE A 1 202 ? -6.852 8.016 2.411 1.00 95.19 202 ILE A O 1
ATOM 1579 N N . PRO A 1 203 ? -6.934 10.261 2.259 1.00 94.88 203 PRO A N 1
ATOM 1580 C CA . PRO A 1 203 ? -6.084 10.309 1.0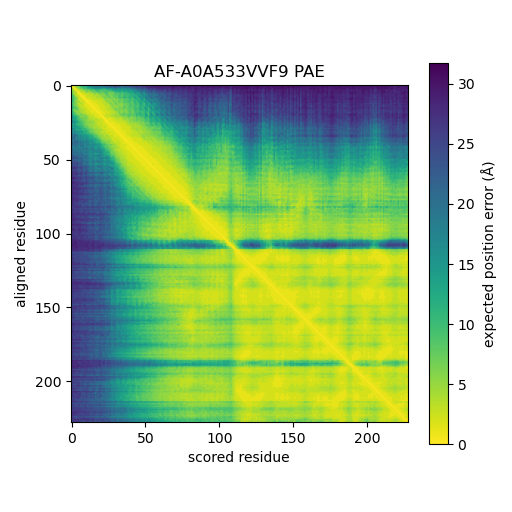79 1.00 94.88 203 PRO A CA 1
ATOM 1581 C C . PRO A 1 203 ? -4.622 10.052 1.452 1.00 94.88 203 PRO A C 1
ATOM 1583 O O . PRO A 1 203 ? -4.114 10.606 2.429 1.00 94.88 203 PRO A O 1
ATOM 1586 N N . VAL A 1 204 ? -3.921 9.278 0.625 1.00 94.69 204 VAL A N 1
ATOM 1587 C CA . VAL A 1 204 ? -2.471 9.099 0.747 1.00 94.69 204 VAL A CA 1
ATOM 1588 C C . VAL A 1 204 ? -1.756 10.136 -0.114 1.00 94.69 204 VAL A C 1
ATOM 1590 O O . VAL A 1 204 ? -2.080 10.325 -1.290 1.00 94.69 204 VAL A O 1
ATOM 1593 N N . PHE A 1 205 ? -0.763 10.811 0.460 1.00 93.56 205 PHE A N 1
ATOM 1594 C CA . PHE A 1 205 ? 0.032 11.831 -0.220 1.00 93.56 205 PHE A CA 1
ATOM 1595 C C . PHE A 1 205 ? 1.508 11.727 0.164 1.00 93.56 205 PHE A C 1
ATOM 1597 O O . PHE A 1 205 ? 1.883 11.049 1.116 1.00 93.56 205 PHE A O 1
ATOM 1604 N N . ASN A 1 206 ? 2.374 12.392 -0.599 1.00 93.88 206 ASN A N 1
ATOM 1605 C CA . ASN A 1 206 ? 3.811 12.326 -0.359 1.00 93.88 206 ASN A CA 1
ATOM 1606 C C . ASN A 1 206 ? 4.178 12.892 1.025 1.00 93.88 206 ASN A C 1
ATOM 1608 O O . ASN A 1 206 ? 3.856 14.038 1.332 1.00 93.88 206 ASN A O 1
ATOM 1612 N N . GLY A 1 207 ? 4.878 12.098 1.828 1.00 93.31 207 GLY A N 1
ATOM 1613 C CA . GLY A 1 207 ? 5.286 12.415 3.192 1.00 93.31 207 GLY A CA 1
ATOM 1614 C C . GLY A 1 207 ? 4.205 12.200 4.253 1.00 93.31 207 GLY A C 1
ATOM 1615 O O . GLY A 1 207 ? 4.426 12.585 5.399 1.00 93.31 207 GLY A O 1
ATOM 1616 N N . SER A 1 208 ? 3.044 11.622 3.914 1.00 95.12 208 SER A N 1
ATOM 1617 C CA . SER A 1 208 ? 2.046 11.277 4.931 1.00 95.12 208 SER A CA 1
ATOM 1618 C C . SER A 1 208 ? 2.598 10.235 5.912 1.00 95.12 208 SER A C 1
ATOM 1620 O O . SER A 1 208 ? 3.463 9.435 5.563 1.00 95.12 208 SER A O 1
ATOM 1622 N N . LEU A 1 209 ? 2.089 10.229 7.142 1.00 96.62 209 LEU A N 1
ATOM 1623 C CA . LEU A 1 209 ? 2.486 9.266 8.163 1.00 96.62 209 LEU A CA 1
ATOM 1624 C C . LEU A 1 209 ? 1.237 8.771 8.894 1.00 96.62 209 LEU A C 1
ATOM 1626 O O . LEU A 1 209 ? 0.517 9.557 9.518 1.00 96.62 209 LEU A O 1
ATOM 1630 N N . PHE A 1 210 ? 0.981 7.470 8.775 1.00 97.81 210 PHE A N 1
ATOM 1631 C CA . PHE A 1 210 ? -0.200 6.800 9.310 1.00 97.81 210 PHE A CA 1
ATOM 1632 C C . PHE A 1 210 ? 0.177 5.709 10.309 1.00 97.81 210 PHE A C 1
ATOM 1634 O O . PHE A 1 210 ? 1.287 5.173 10.281 1.00 97.81 210 PHE A O 1
ATOM 1641 N N . ALA A 1 211 ? -0.761 5.347 11.180 1.00 97.88 211 ALA A N 1
ATOM 1642 C CA . ALA A 1 211 ? -0.617 4.167 12.016 1.00 97.88 211 ALA A CA 1
ATOM 1643 C C . ALA A 1 211 ? -1.939 3.426 12.205 1.00 97.88 211 ALA A C 1
ATOM 1645 O O . ALA A 1 211 ? -2.998 4.033 12.339 1.00 97.88 211 ALA A O 1
ATOM 1646 N N . TRP A 1 212 ? -1.838 2.107 12.285 1.00 98.12 212 TRP A N 1
ATOM 1647 C CA . TRP A 1 212 ? -2.828 1.224 12.875 1.00 98.12 212 TRP A CA 1
ATOM 1648 C C . TRP A 1 212 ? -2.370 0.840 14.277 1.00 98.12 212 TRP A C 1
ATOM 1650 O O . TRP A 1 212 ? -1.236 0.396 14.441 1.00 98.12 212 TRP A O 1
ATOM 1660 N N . THR A 1 213 ? -3.238 0.966 15.278 1.00 98.06 213 THR A N 1
ATOM 1661 C CA . THR A 1 213 ? -2.962 0.499 16.646 1.00 98.06 213 THR A CA 1
ATOM 1662 C C . THR A 1 213 ? -4.081 -0.412 17.128 1.00 98.06 213 THR A C 1
ATOM 1664 O O . THR A 1 213 ? -5.244 -0.006 17.123 1.00 98.06 213 THR A O 1
ATOM 1667 N N . TYR A 1 214 ? -3.747 -1.615 17.583 1.00 97.94 214 TYR A N 1
ATOM 1668 C CA . TYR A 1 214 ? -4.690 -2.510 18.244 1.00 97.94 214 TYR A CA 1
ATOM 1669 C C . TYR A 1 214 ? -4.663 -2.268 19.748 1.00 97.94 214 TYR A C 1
ATOM 1671 O O . TYR A 1 214 ? -3.672 -2.584 20.408 1.00 97.94 214 TYR A O 1
ATOM 1679 N N . CYS A 1 215 ? -5.720 -1.686 20.313 1.00 95.56 215 CYS A N 1
ATOM 1680 C CA . CYS A 1 215 ? -5.741 -1.424 21.747 1.00 95.56 215 CYS A CA 1
ATOM 1681 C C . CYS A 1 215 ? -7.134 -1.276 22.335 1.00 95.56 215 CYS A C 1
ATOM 1683 O O . CYS A 1 215 ? -8.150 -1.400 21.648 1.00 95.56 215 CYS A O 1
ATOM 1685 N N . LYS A 1 216 ? -7.151 -1.080 23.659 1.00 97.12 216 LYS A N 1
ATOM 1686 C CA . LYS A 1 216 ? -8.385 -0.908 24.406 1.00 97.12 216 LYS A CA 1
ATOM 1687 C C . LYS A 1 216 ? -9.049 0.418 24.057 1.00 97.12 216 LYS A C 1
ATOM 1689 O O . LYS A 1 216 ? -8.358 1.389 23.759 1.00 97.12 216 LYS A O 1
ATOM 1694 N N . TYR A 1 217 ? -10.369 0.454 24.156 1.00 96.75 217 TYR A N 1
ATOM 1695 C CA . TYR A 1 217 ? -11.164 1.669 24.057 1.00 96.75 217 TYR A CA 1
ATOM 1696 C C . TYR A 1 217 ? -12.093 1.834 25.258 1.00 96.75 217 TYR A C 1
ATOM 1698 O O . TYR A 1 217 ? -12.447 0.860 25.929 1.00 96.75 217 TYR A O 1
ATOM 1706 N N . ASP A 1 218 ? -12.473 3.076 25.550 1.00 96.31 218 ASP A N 1
ATOM 1707 C CA . ASP A 1 218 ? -13.517 3.361 26.534 1.00 96.31 218 ASP A CA 1
ATOM 1708 C C . ASP A 1 218 ? -14.884 3.000 25.925 1.00 96.31 218 ASP A C 1
ATOM 1710 O O . ASP A 1 218 ? -15.252 3.560 24.894 1.00 96.31 218 ASP A O 1
ATOM 1714 N N . PRO A 1 219 ? -15.668 2.082 26.516 1.00 94.19 219 PRO A N 1
ATOM 1715 C CA . PRO A 1 219 ? -16.938 1.643 25.936 1.00 94.19 219 PRO A CA 1
ATOM 1716 C C . PRO A 1 219 ? -18.023 2.733 25.901 1.00 94.19 219 PRO A C 1
ATOM 1718 O O . PRO A 1 219 ? -19.042 2.546 25.239 1.00 94.19 219 PRO A O 1
ATOM 1721 N N . ASN A 1 220 ? -17.833 3.854 26.603 1.00 94.56 220 ASN A N 1
ATOM 1722 C CA . ASN A 1 220 ? -18.771 4.975 26.617 1.00 94.56 220 ASN A CA 1
ATOM 1723 C C . ASN A 1 220 ? -18.450 6.012 25.535 1.00 94.56 220 ASN A C 1
ATOM 1725 O O . ASN A 1 220 ? -19.372 6.569 24.943 1.00 94.56 220 ASN A O 1
ATOM 1729 N N . THR A 1 221 ? -17.165 6.286 25.285 1.00 94.00 221 THR A N 1
ATOM 1730 C CA . THR A 1 221 ? -16.729 7.300 24.303 1.00 94.00 221 THR A CA 1
ATOM 1731 C C . THR A 1 221 ? -16.251 6.699 22.984 1.00 94.00 221 THR A C 1
ATOM 1733 O O . THR A 1 221 ? -16.193 7.405 21.983 1.00 94.00 221 THR A O 1
ATOM 1736 N N . TYR A 1 222 ? -15.942 5.399 22.967 1.00 90.25 222 TYR A N 1
ATOM 1737 C CA . TYR A 1 222 ? -15.297 4.669 21.870 1.00 90.25 222 TYR A CA 1
ATOM 1738 C C . TYR A 1 222 ? -13.914 5.211 21.483 1.00 90.25 222 TYR A C 1
ATOM 1740 O O . TYR A 1 222 ? -13.400 4.905 20.406 1.00 90.25 222 TYR A O 1
ATOM 1748 N N . GLU A 1 223 ? -13.284 5.981 22.370 1.00 94.44 223 GLU A N 1
ATOM 1749 C CA . GLU A 1 223 ? -11.943 6.513 22.152 1.00 94.44 223 GLU A CA 1
ATOM 1750 C C . GLU A 1 223 ? -10.869 5.495 22.568 1.00 94.44 223 GLU A C 1
ATOM 1752 O O . GLU A 1 223 ? -11.027 4.811 23.588 1.00 94.44 223 GLU A O 1
ATOM 1757 N N . PRO A 1 224 ? -9.762 5.384 21.810 1.00 96.00 224 PRO A N 1
ATOM 1758 C CA . PRO A 1 224 ? -8.661 4.499 22.161 1.00 96.00 224 PRO A CA 1
ATOM 1759 C C . PRO A 1 224 ? -7.938 4.981 23.420 1.00 96.00 224 PRO A C 1
ATOM 1761 O O . PRO A 1 224 ? -7.667 6.165 23.598 1.00 96.00 224 PRO A O 1
ATOM 1764 N N . THR A 1 225 ? -7.528 4.041 24.269 1.00 95.06 225 THR A N 1
ATOM 1765 C CA . THR A 1 225 ? -6.746 4.320 25.485 1.00 95.06 225 THR A CA 1
ATOM 1766 C C . THR A 1 225 ? -5.235 4.285 25.239 1.00 95.06 225 THR A C 1
ATOM 1768 O O . THR A 1 225 ? -4.450 4.242 26.186 1.00 95.06 225 THR A O 1
ATOM 1771 N N . CYS A 1 226 ? -4.814 4.197 23.980 1.00 93.06 226 CYS A N 1
ATOM 1772 C CA . CYS A 1 226 ? -3.423 4.104 23.557 1.00 93.06 226 CYS A CA 1
ATOM 1773 C C . CYS A 1 226 ? -3.155 5.067 22.399 1.00 93.06 226 CYS A C 1
ATOM 1775 O O . CYS A 1 226 ? -4.088 5.645 21.854 1.00 93.06 226 CYS A O 1
ATOM 1777 N N . GLY A 1 227 ? -1.891 5.188 21.997 1.00 92.25 227 GLY A N 1
ATOM 1778 C CA . GLY A 1 227 ? -1.496 5.830 20.750 1.00 92.25 227 GLY A CA 1
ATOM 1779 C C . GLY A 1 227 ? -0.195 5.228 20.201 1.00 92.25 227 GLY A C 1
ATOM 1780 O O . GLY A 1 227 ? 0.419 4.399 20.882 1.00 92.25 227 GLY A O 1
ATOM 1781 N N . PRO A 1 228 ? 0.208 5.619 18.980 1.00 91.56 228 PRO A N 1
ATOM 1782 C CA . PRO A 1 228 ? 1.426 5.145 18.313 1.00 91.56 228 PRO A CA 1
ATOM 1783 C C . PRO A 1 228 ? 2.727 5.383 19.102 1.00 91.56 228 PRO A C 1
ATOM 1785 O O . PRO A 1 228 ? 2.883 6.483 19.676 1.00 91.56 228 PRO A O 1
#

Nearest PDB structures (foldseek):
  4kkj-assembly1_A  TM=8.235E-01  e=7.504E-05  Homo sapiens

Sequence (228 aa):
MTSRGIVYGMASVIIASVVIGGTVGASYFTQYSRERTVNTSLILQLNDSATRYGQLASNFNDLLSSYNKTLSLLSRAIAVLNTSQPVYQEASRQLSTLWQKYLALKPASTSLYKNDVLFDFGNGTRVWYNDTAVQPGWNFYVESVVLTKGGLAAQWYPAYQEHFISGIAGITNDPGQNLAWFVWVRNSTSGWQTASVGIDQIPVFNGSLFAWTYCKYDPNTYEPTCGP

=== Feature glossary ===
Legend for the data blocks above and below:

— What the protein is —

The amino-acid sequence is the protein's primary structure: the linear order of residues from the N-terminus to the C-terminus, written in one-letter code. Everything else here — the 3D coordinates, the secondary structure, the domain annotations — is ultimately a consequence of this string.

Functional annotations link the protein to curated databases. InterPro entries identify conserved domains and families by matching the sequence against member-database signatures (Pfam, PROSITE, CDD, …). Gene Ontology (GO) terms describe molecular function, biological process, and cellular component in a controlled vocabulary. CATH places the structure in a hierarchical fold classification (Class/Architecture/Topology/Homologous-superfamily). The organism is the source species.

— Where its atoms are —

Atomic coordinates in PDBx/mmCIF format — the same representation the Protein Data Bank distributes. Each line of the _atom_site loop places one backbone atom in Cartesian space (units: ångströms, origin: arbitrary).

The six renders are orthographic views along the three Cartesian axes in both directions. Representation (cartoon, sticks, or surface) and color scheme (sequence-rainbow or by-chain) vary across proteins so the training set covers all the common visualization conventions.

— Local backbone conformation —

Eight-state secondary structure (DSSP): H is the canonical α-helix, G the tighter 3₁₀-helix, I the wider π-helix; E/B are β-structure, T and S are turns and bends, and '-' is everything else. DSSP derives these from the pattern of main-chain N–H···O=C hydrogen bonds, not from the sequence.

Three-state secondary structure (P-SEA) collapses the eight DSSP classes into helix (a), strand (b), and coil (c). P-SEA assigns these from Cα geometry alone — distances and angles — without requiring backbone oxygens, so it works on any Cα trace.

φ (phi) and ψ (psi) are the two rotatable backbone dihedrals per residue: φ is the C(i-1)–N–Cα–C torsion, ψ is the N–Cα–C–N(i+1) torsion, both in degrees on (−180°, 180°]. α-helical residues cluster near (−60°, −45°); β-strand residues near (−120°, +130°). A Ramachandran plot is simply a scatter of (φ, ψ) for every residue.

— Global shape and packing —

The geometric summary reports three shape descriptors. Rg (radius of gyration) measures how spread out the Cα atoms are about their centre of mass; compact globular proteins have small Rg, elongated or unfolded ones large. Cα contacts (<8 Å, |i−j|>4) count long-range residue pairs in spatial proximity — high for tightly packed folds, near zero for rods or random coil. The bounding-box extents give the protein's footprint along x, y, z in Å.

SASA measures how much of the protein is reachable by solvent. It is computed by rolling a water-sized probe over the atomic surface and summing the exposed area (Å²). Per-residue SASA distinguishes core (buried, low SASA) from surface (exposed, high SASA) residues; total SASA is a whole-molecule size measure.

Plot images: a contact map (which residues are close in 3D, as an N×N binary image), a Ramachandran scatter (backbone torsion angles, revealing secondary-structure composition at a glance), and — for AlphaFold structures — a PAE heatmap (pairwise prediction confidence).

— Structural neighborhood —

A 3Di character summarizes, for each residue, the relative orientation of the Cα frame of its nearest spatial neighbor. Because it encodes fold topology rather than chemistry, 3Di alignments detect remote structural similarity that sequence alignment misses.

The Foldseek neighbor list gives the closest experimentally determined structures in the PDB, ranked by structural alignment. TM-score near 1 means near-identical fold; near 0.3 means only rough topology match. This is how one finds what a novel AlphaFold prediction most resembles in the solved-structure universe.

— Confidence and disorder —

For AlphaFold models, the B-factor field carries pLDDT — the model's own estimate of local accuracy on a 0–100 scale. Regions with pLDDT<50 should be treated as essentially unmodeled; they often correspond to intrinsically disordered segments.

Crystallographic B-factors measure how much each atom's electron density is smeared out, in Å². They rise in mobile loops and surface residues and fall in the buried interior. In AlphaFold models this column is repurposed to hold pLDDT instead.

Predicted Aligned Error (PAE) is an AlphaFold confidence matrix: entry (i, j) is the expected error in the position of residue j, in ångströms, when the prediction is superimposed on the true structure at residue i. Low PAE within a block of residues means that block is internally rigid and well-predicted; high PAE between two blocks means their relative placement is uncertain even if each block individually is confident.